Protein AF-A0A962E7N3-F1 (afdb_monomer_lite)

Radius of gyration: 17.86 Å; chains: 1; bounding box: 49×39×43 Å

Structure (mmCIF, N/CA/C/O backbone):
data_AF-A0A962E7N3-F1
#
_entry.id   AF-A0A962E7N3-F1
#
loop_
_atom_site.group_PDB
_atom_site.id
_atom_site.type_symbol
_atom_site.label_atom_id
_atom_site.label_alt_id
_atom_site.label_comp_id
_atom_site.label_asym_id
_atom_site.label_entity_id
_atom_site.label_seq_id
_atom_site.pdbx_PDB_ins_code
_atom_site.Cartn_x
_atom_site.Cartn_y
_atom_site.Cartn_z
_atom_site.occupancy
_atom_site.B_iso_or_equiv
_atom_site.auth_seq_id
_atom_site.auth_comp_id
_atom_site.auth_asym_id
_atom_site.auth_atom_id
_atom_site.pdbx_PDB_model_num
ATOM 1 N N . MET A 1 1 ? 9.882 -3.410 9.084 1.00 85.88 1 MET A N 1
ATOM 2 C CA . MET A 1 1 ? 8.919 -3.082 8.009 1.00 85.88 1 MET A CA 1
ATOM 3 C C . MET A 1 1 ? 9.012 -1.631 7.572 1.00 85.88 1 MET A C 1
ATOM 5 O O . MET A 1 1 ? 9.415 -1.431 6.444 1.00 85.88 1 MET A O 1
ATOM 9 N N . GLY A 1 2 ? 8.659 -0.632 8.396 1.00 89.50 2 GLY A N 1
ATOM 10 C CA . GLY A 1 2 ? 8.766 0.772 7.960 1.00 89.50 2 GLY A CA 1
ATOM 11 C C . GLY A 1 2 ? 10.172 1.119 7.451 1.00 89.50 2 GLY A C 1
ATOM 12 O O . GLY A 1 2 ? 10.311 1.735 6.407 1.00 89.50 2 GLY A O 1
ATOM 13 N N . TRP A 1 3 ? 11.207 0.597 8.117 1.00 93.50 3 TRP A N 1
ATOM 14 C CA . TRP A 1 3 ? 12.592 0.691 7.650 1.00 93.50 3 TRP A CA 1
ATOM 15 C C . TRP A 1 3 ? 12.823 0.122 6.237 1.00 93.50 3 TRP A C 1
ATOM 17 O O . TRP A 1 3 ? 13.434 0.791 5.419 1.00 93.50 3 TRP A O 1
ATOM 27 N N . GLU A 1 4 ? 12.281 -1.058 5.925 1.00 93.69 4 GLU A N 1
ATOM 28 C CA . GLU A 1 4 ? 12.442 -1.707 4.611 1.00 93.69 4 GLU A CA 1
ATOM 29 C C . GLU A 1 4 ? 11.835 -0.866 3.481 1.00 93.69 4 GLU A C 1
ATOM 31 O O . GLU A 1 4 ? 12.439 -0.690 2.427 1.00 93.69 4 GLU A O 1
ATOM 36 N N . PHE A 1 5 ? 10.649 -0.292 3.713 1.00 95.38 5 PHE A N 1
ATOM 37 C CA . PHE A 1 5 ? 10.042 0.633 2.755 1.00 95.38 5 PHE A CA 1
ATOM 38 C C . PHE A 1 5 ? 10.880 1.905 2.602 1.00 95.38 5 PHE A C 1
ATOM 40 O O . PHE A 1 5 ? 11.055 2.391 1.489 1.00 95.38 5 PHE A O 1
ATOM 47 N N . PHE A 1 6 ? 11.443 2.426 3.694 1.00 96.50 6 PHE A N 1
ATOM 48 C CA . PHE A 1 6 ? 12.321 3.593 3.633 1.00 96.50 6 PHE A CA 1
ATOM 49 C C . PHE A 1 6 ? 13.590 3.314 2.819 1.00 96.50 6 PHE A C 1
ATOM 51 O O . PHE A 1 6 ? 13.996 4.143 2.008 1.00 96.50 6 PHE A O 1
ATOM 58 N N . GLU A 1 7 ? 14.205 2.150 3.017 1.00 95.75 7 GLU A N 1
ATOM 59 C CA . GLU A 1 7 ? 15.387 1.715 2.276 1.00 95.75 7 GLU A CA 1
ATOM 60 C C . GLU A 1 7 ? 15.072 1.541 0.787 1.00 95.75 7 GLU A C 1
ATOM 62 O O . GLU A 1 7 ? 15.732 2.166 -0.042 1.00 95.75 7 GLU A O 1
ATOM 67 N N . SER A 1 8 ? 13.980 0.848 0.449 1.00 93.25 8 SER A N 1
ATOM 68 C CA . SER A 1 8 ? 13.543 0.695 -0.944 1.00 93.25 8 SER A CA 1
ATOM 69 C C . SER A 1 8 ? 13.232 2.035 -1.624 1.00 93.25 8 SER A C 1
ATOM 71 O O . SER A 1 8 ? 13.605 2.255 -2.779 1.00 93.25 8 SER A O 1
ATOM 73 N N . GLY A 1 9 ? 12.613 2.973 -0.902 1.00 95.38 9 GLY A N 1
ATOM 74 C CA . GLY A 1 9 ? 12.359 4.320 -1.409 1.00 95.38 9 GLY A CA 1
ATOM 75 C C . GLY A 1 9 ? 13.648 5.119 -1.624 1.00 95.38 9 GLY A C 1
ATOM 76 O O . GLY A 1 9 ? 13.767 5.867 -2.593 1.00 95.38 9 GLY A O 1
ATOM 77 N N . ARG A 1 10 ? 14.656 4.945 -0.761 1.00 97.19 10 ARG A N 1
ATOM 78 C CA . ARG A 1 10 ? 15.970 5.585 -0.930 1.00 97.19 10 ARG A CA 1
ATOM 79 C C . ARG A 1 10 ? 16.727 5.040 -2.132 1.00 97.19 10 ARG A C 1
ATOM 81 O O . ARG A 1 10 ? 17.347 5.827 -2.846 1.00 97.19 10 ARG A O 1
ATOM 88 N N . GLU A 1 11 ? 16.664 3.733 -2.362 1.00 95.00 11 GLU A N 1
ATOM 89 C CA . GLU A 1 11 ? 17.227 3.105 -3.559 1.00 95.00 11 GLU A CA 1
ATOM 90 C C . GLU A 1 11 ? 16.589 3.674 -4.829 1.00 95.00 11 GLU A C 1
ATOM 92 O O . GLU A 1 11 ? 17.304 4.003 -5.771 1.00 95.00 11 GLU A O 1
ATOM 97 N N . LYS A 1 12 ? 15.266 3.890 -4.841 1.00 95.19 12 LYS A N 1
ATOM 98 C CA . LYS A 1 12 ? 14.583 4.513 -5.988 1.00 95.19 12 LYS A CA 1
ATOM 99 C C . LYS A 1 12 ? 14.898 5.999 -6.153 1.00 95.19 12 LYS A C 1
ATOM 101 O O . LYS A 1 12 ? 14.967 6.495 -7.275 1.00 95.19 12 LYS A O 1
ATOM 106 N N . LEU A 1 13 ? 15.109 6.717 -5.051 1.00 95.00 13 LEU A N 1
ATOM 107 C CA . LEU A 1 13 ? 15.460 8.137 -5.084 1.00 95.00 13 LEU A CA 1
ATOM 108 C C . LEU A 1 13 ? 16.873 8.374 -5.643 1.00 95.00 13 LEU A C 1
ATOM 110 O O . LEU A 1 13 ? 17.093 9.366 -6.332 1.00 95.00 13 LEU A O 1
ATOM 114 N N . GLY A 1 14 ? 17.823 7.491 -5.322 1.00 92.44 14 GLY A N 1
ATOM 115 C CA . GLY A 1 14 ? 19.217 7.584 -5.772 1.00 92.44 14 GLY A CA 1
ATOM 116 C C . GLY A 1 14 ? 19.562 6.741 -7.004 1.00 92.44 14 GLY A C 1
ATOM 117 O O . GLY A 1 14 ? 20.684 6.841 -7.496 1.00 92.44 14 GLY A O 1
ATOM 118 N N . GLY A 1 15 ? 18.642 5.894 -7.464 1.00 93.00 15 GLY A N 1
ATOM 119 C CA . GLY A 1 15 ? 18.864 4.923 -8.532 1.00 93.00 15 GLY A CA 1
ATOM 120 C C . GLY A 1 15 ? 18.338 5.354 -9.900 1.00 93.00 15 GLY A C 1
ATOM 121 O O . GLY A 1 15 ? 17.705 6.396 -10.068 1.00 93.00 15 GLY A O 1
ATOM 122 N N . GLU A 1 16 ? 18.590 4.505 -10.894 1.00 93.81 16 GLU A N 1
ATOM 123 C CA . GLU A 1 16 ? 18.053 4.674 -12.242 1.00 93.81 16 GLU A CA 1
ATOM 124 C C . GLU A 1 16 ? 16.621 4.137 -12.335 1.00 93.81 16 GLU A C 1
ATOM 126 O O . GLU A 1 16 ? 16.294 3.075 -11.799 1.00 93.81 16 GLU A O 1
ATOM 131 N N . ASN A 1 17 ? 15.759 4.871 -13.044 1.00 94.31 17 ASN A N 1
ATOM 132 C CA . ASN A 1 17 ? 14.359 4.503 -13.212 1.00 94.31 17 ASN A CA 1
ATOM 133 C C . ASN A 1 17 ? 14.202 3.301 -14.155 1.00 94.31 17 ASN A C 1
ATOM 135 O O . ASN A 1 17 ? 14.019 3.454 -15.365 1.00 94.31 17 ASN A O 1
ATOM 139 N N . TRP A 1 18 ? 14.202 2.104 -13.578 1.00 92.00 18 TRP A N 1
ATOM 140 C CA . TRP A 1 18 ? 13.978 0.862 -14.309 1.00 92.00 18 TRP A CA 1
ATOM 141 C C . TRP A 1 18 ? 12.502 0.603 -14.647 1.00 92.00 18 TRP A C 1
ATOM 143 O O . TRP A 1 18 ? 12.232 -0.276 -15.455 1.00 92.00 18 TRP A O 1
ATOM 153 N N . PHE A 1 19 ? 11.525 1.373 -14.138 1.00 94.00 19 PHE A N 1
ATOM 154 C CA . PHE A 1 19 ? 10.125 1.200 -14.573 1.00 94.00 19 PHE A CA 1
ATOM 155 C C . PHE A 1 19 ? 9.962 1.452 -16.076 1.00 94.00 19 PHE A C 1
ATOM 157 O O . PHE A 1 19 ? 9.076 0.880 -16.702 1.00 94.00 19 PHE A O 1
ATOM 164 N N . ALA A 1 20 ? 10.836 2.270 -16.672 1.00 92.88 20 ALA A N 1
ATOM 165 C CA . ALA A 1 20 ? 10.817 2.537 -18.105 1.00 92.88 20 ALA A CA 1
ATOM 166 C C . ALA A 1 20 ? 11.056 1.279 -18.961 1.00 92.88 20 ALA A C 1
ATOM 168 O O . ALA A 1 20 ? 10.539 1.215 -20.073 1.00 92.88 20 ALA A O 1
ATOM 169 N N . SER A 1 21 ? 11.801 0.284 -18.460 1.00 93.88 21 SER A N 1
ATOM 170 C CA . SER A 1 21 ? 12.080 -0.958 -19.196 1.00 93.88 21 SER A CA 1
ATOM 171 C C . SER A 1 21 ? 11.010 -2.038 -19.025 1.00 93.88 21 SER A C 1
ATOM 173 O O . SER A 1 21 ? 11.021 -3.007 -19.776 1.00 93.88 21 SER A O 1
ATOM 175 N N . VAL A 1 22 ? 10.093 -1.872 -18.069 1.00 92.88 22 VAL A N 1
ATOM 176 C CA . VAL A 1 22 ? 9.026 -2.840 -17.748 1.00 92.88 22 VAL A CA 1
ATOM 177 C C . VAL A 1 22 ? 7.628 -2.212 -17.795 1.00 92.88 22 VAL A C 1
ATOM 179 O O . VAL A 1 22 ? 6.676 -2.734 -17.219 1.00 92.88 22 VAL A O 1
ATOM 182 N N . GLN A 1 23 ? 7.488 -1.053 -18.441 1.00 92.50 23 GLN A N 1
ATOM 183 C CA . GLN A 1 23 ? 6.248 -0.272 -18.478 1.00 92.50 23 GLN A CA 1
ATOM 184 C C . GLN A 1 23 ? 5.057 -1.074 -19.034 1.00 92.50 23 GLN A C 1
ATOM 186 O O . GLN A 1 23 ? 3.925 -0.909 -18.585 1.00 92.50 23 GLN A O 1
ATOM 191 N N . ASP A 1 24 ? 5.314 -1.950 -20.000 1.00 90.56 24 ASP A N 1
ATOM 192 C CA . ASP A 1 24 ? 4.343 -2.846 -20.628 1.00 90.56 24 ASP A CA 1
ATOM 193 C C . ASP A 1 24 ? 3.854 -3.971 -19.700 1.00 90.56 24 ASP A C 1
ATOM 195 O O . ASP A 1 24 ? 2.790 -4.540 -19.939 1.00 90.56 24 ASP A O 1
ATOM 199 N N . GLN A 1 25 ? 4.586 -4.252 -18.618 1.00 91.69 25 GLN A N 1
ATOM 200 C CA . GLN A 1 25 ? 4.238 -5.258 -17.609 1.00 91.69 25 GLN A CA 1
ATOM 201 C C . GLN A 1 25 ? 3.359 -4.690 -16.487 1.00 91.69 25 GLN A C 1
ATOM 203 O O . GLN A 1 25 ? 2.784 -5.450 -15.705 1.00 91.69 25 GLN A O 1
ATOM 208 N N . PHE A 1 26 ? 3.225 -3.362 -16.384 1.00 93.06 26 PHE A N 1
ATOM 209 C CA . PHE A 1 26 ? 2.339 -2.763 -15.392 1.00 93.06 26 PHE A CA 1
ATOM 210 C C . PHE A 1 26 ? 0.880 -3.118 -15.680 1.00 93.06 26 PHE A C 1
ATOM 212 O O . PHE A 1 26 ? 0.424 -3.005 -16.817 1.00 93.06 26 PHE A O 1
ATOM 219 N N . PRO A 1 27 ? 0.091 -3.476 -14.658 1.00 91.94 27 PRO A N 1
ATOM 220 C CA . PRO A 1 27 ? -1.338 -3.646 -14.843 1.00 91.94 27 PRO A CA 1
ATOM 221 C C . PRO A 1 27 ? -2.038 -2.292 -15.023 1.00 91.94 27 PRO A C 1
ATOM 223 O O . PRO A 1 27 ? -1.604 -1.260 -14.500 1.00 91.94 27 PRO A O 1
ATOM 226 N N . PHE A 1 28 ? -3.162 -2.278 -15.742 1.00 91.38 28 PHE A N 1
ATOM 227 C CA . PHE A 1 28 ? -4.014 -1.090 -15.843 1.00 91.38 28 PHE A CA 1
ATOM 228 C C . PHE A 1 28 ? -4.495 -0.651 -14.438 1.00 91.38 28 PHE A C 1
ATOM 230 O O . PHE A 1 28 ? -4.867 -1.512 -13.639 1.00 91.38 28 PHE A O 1
ATOM 237 N N . PRO A 1 29 ? -4.528 0.660 -14.112 1.00 90.94 29 PRO A N 1
ATOM 238 C CA . PRO A 1 29 ? -4.275 1.803 -14.995 1.00 90.94 29 PRO A CA 1
ATOM 239 C C . PRO A 1 29 ? -2.810 2.236 -15.120 1.00 90.94 29 PRO A C 1
ATOM 241 O O . PRO A 1 29 ? -2.531 3.159 -15.877 1.00 90.94 29 PRO A O 1
ATOM 244 N N . PHE A 1 30 ? -1.858 1.604 -14.431 1.00 92.81 30 PHE A N 1
ATOM 245 C CA . PHE A 1 30 ? -0.459 2.048 -14.463 1.00 92.81 30 PHE A CA 1
ATOM 246 C C . PHE A 1 30 ? 0.238 1.784 -15.801 1.00 92.81 30 PHE A C 1
ATOM 248 O O . PHE A 1 30 ? 1.176 2.506 -16.124 1.00 92.81 30 PHE A O 1
ATOM 255 N N . SER A 1 31 ? -0.266 0.849 -16.616 1.00 93.38 31 SER A N 1
ATOM 256 C CA . SER A 1 31 ? 0.229 0.609 -17.982 1.00 93.38 31 SER A CA 1
ATOM 257 C C . SER A 1 31 ? 0.197 1.853 -18.878 1.00 93.38 31 SER A C 1
ATOM 259 O O . SER A 1 31 ? 1.052 2.007 -19.749 1.00 93.38 31 SER A O 1
ATOM 261 N N . VAL A 1 32 ? -0.756 2.766 -18.652 1.00 93.94 32 VAL A N 1
ATOM 262 C CA . VAL A 1 32 ? -0.915 4.010 -19.427 1.00 93.94 32 VAL A CA 1
ATOM 263 C C . VAL A 1 32 ? -0.349 5.247 -18.721 1.00 93.94 32 VAL A C 1
ATOM 265 O O . VAL A 1 32 ? -0.354 6.339 -19.288 1.00 93.94 32 VAL A O 1
ATOM 268 N N . VAL A 1 33 ? 0.135 5.099 -17.486 1.00 94.25 33 VAL A N 1
ATOM 269 C CA . VAL A 1 33 ? 0.766 6.181 -16.721 1.00 94.25 33 VAL A CA 1
ATOM 270 C C . VAL A 1 33 ? 2.258 6.213 -17.054 1.00 94.25 33 VAL A C 1
ATOM 272 O O . VAL A 1 33 ? 2.896 5.168 -16.979 1.00 94.25 33 VAL A O 1
ATOM 275 N N . PRO A 1 34 ? 2.860 7.374 -17.377 1.00 95.69 34 PRO A N 1
ATOM 276 C CA . PRO A 1 34 ? 4.282 7.443 -17.702 1.00 95.69 34 PRO A CA 1
ATOM 277 C C . PRO A 1 34 ? 5.171 6.845 -16.604 1.00 95.69 34 PRO A C 1
ATOM 279 O O . PRO A 1 34 ? 5.021 7.194 -15.432 1.00 95.69 34 PRO A O 1
ATOM 282 N N . ALA A 1 35 ? 6.159 6.031 -16.991 1.00 94.81 35 ALA A N 1
ATOM 283 C CA . ALA A 1 35 ? 7.076 5.354 -16.067 1.00 94.81 35 ALA A CA 1
ATOM 284 C C . ALA A 1 35 ? 7.728 6.301 -15.046 1.00 94.81 35 ALA A C 1
ATOM 286 O O . ALA A 1 35 ? 7.876 5.954 -13.880 1.00 94.81 35 ALA A O 1
ATOM 287 N N . GLY A 1 36 ? 8.094 7.520 -15.461 1.00 95.50 36 GLY A N 1
ATOM 288 C CA . GLY A 1 36 ? 8.651 8.544 -14.568 1.00 95.50 36 GLY A CA 1
ATOM 289 C C . GLY A 1 36 ? 7.691 8.986 -13.464 1.00 95.50 36 GLY A C 1
ATOM 290 O O . GLY A 1 36 ? 8.109 9.182 -12.324 1.00 95.50 36 GLY A O 1
ATOM 291 N N . LEU A 1 37 ? 6.398 9.093 -13.779 1.00 95.31 37 LEU A N 1
ATOM 292 C CA . LEU A 1 37 ? 5.377 9.444 -12.797 1.00 95.31 37 LEU A CA 1
ATOM 293 C C . LEU A 1 37 ? 5.120 8.271 -11.847 1.00 95.31 37 LEU A C 1
ATOM 295 O O . LEU A 1 37 ? 5.134 8.472 -10.636 1.00 95.31 37 LEU A O 1
ATOM 299 N N . SER A 1 38 ? 4.973 7.053 -12.375 1.00 95.06 38 SER A N 1
ATOM 300 C CA . SER A 1 38 ? 4.823 5.837 -11.563 1.00 95.06 38 SER A CA 1
ATOM 301 C C . SER A 1 38 ? 6.018 5.627 -10.625 1.00 95.06 38 SER A C 1
ATOM 303 O O . SER A 1 38 ? 5.828 5.334 -9.446 1.00 95.06 38 SER A O 1
ATOM 305 N N . TRP A 1 39 ? 7.243 5.852 -11.114 1.00 95.56 39 TRP A N 1
ATOM 306 C CA . TRP A 1 39 ? 8.475 5.791 -10.323 1.00 95.56 39 TRP A CA 1
ATOM 307 C C . TRP A 1 39 ? 8.479 6.808 -9.188 1.00 95.56 39 TRP A C 1
ATOM 309 O O . TRP A 1 39 ? 8.716 6.454 -8.033 1.00 95.56 39 TRP A O 1
ATOM 319 N N . GLY A 1 40 ? 8.178 8.073 -9.500 1.00 96.44 40 GLY A N 1
ATOM 320 C CA . GLY A 1 40 ? 8.108 9.134 -8.500 1.00 96.44 40 GLY A CA 1
ATOM 321 C C . GLY A 1 40 ? 7.040 8.850 -7.447 1.00 96.44 40 GLY A C 1
ATOM 322 O O . GLY A 1 40 ? 7.310 8.964 -6.254 1.00 96.44 40 GLY A O 1
ATOM 323 N N . MET A 1 41 ? 5.849 8.415 -7.870 1.00 95.38 41 MET A N 1
ATOM 324 C CA . MET A 1 41 ? 4.775 8.024 -6.957 1.00 95.38 41 MET A CA 1
ATOM 325 C C . MET A 1 41 ? 5.222 6.896 -6.028 1.00 95.38 41 MET A C 1
ATOM 327 O O . MET A 1 41 ? 5.090 7.041 -4.817 1.00 95.38 41 MET A O 1
ATOM 331 N N . ALA A 1 42 ? 5.784 5.811 -6.570 1.00 95.50 42 ALA A N 1
ATOM 332 C CA . ALA A 1 42 ? 6.273 4.690 -5.771 1.00 95.50 42 ALA A CA 1
ATOM 333 C C . ALA A 1 42 ? 7.340 5.138 -4.759 1.00 95.50 42 ALA A C 1
ATOM 335 O O . ALA A 1 42 ? 7.211 4.857 -3.570 1.00 95.50 42 ALA A O 1
ATOM 336 N N . THR A 1 43 ? 8.321 5.924 -5.212 1.00 97.06 43 THR A N 1
ATOM 337 C CA . THR A 1 43 ? 9.405 6.470 -4.380 1.00 97.06 43 THR A CA 1
ATOM 338 C C . THR A 1 43 ? 8.861 7.269 -3.195 1.00 97.06 43 THR A C 1
ATOM 340 O O . THR A 1 43 ? 9.236 7.036 -2.046 1.00 97.06 43 THR A O 1
ATOM 343 N N . TRP A 1 44 ? 7.946 8.211 -3.445 1.00 96.56 44 TRP A N 1
ATOM 344 C CA . TRP A 1 44 ? 7.408 9.063 -2.385 1.00 96.56 44 TRP A CA 1
ATOM 345 C C . TRP A 1 44 ? 6.436 8.324 -1.469 1.00 96.56 44 TRP A C 1
ATOM 347 O O . TRP A 1 44 ? 6.450 8.577 -0.265 1.00 96.56 44 TRP A O 1
ATOM 357 N N . PHE A 1 45 ? 5.636 7.393 -1.996 1.00 95.56 45 PHE A N 1
ATOM 358 C CA . PHE A 1 45 ? 4.787 6.539 -1.165 1.00 95.56 45 PHE A CA 1
ATOM 359 C C . PHE A 1 45 ? 5.611 5.674 -0.216 1.00 95.56 45 PHE A C 1
ATOM 361 O O . PHE A 1 45 ? 5.251 5.561 0.951 1.00 95.56 45 PHE A O 1
ATOM 368 N N . GLU A 1 46 ? 6.723 5.111 -0.680 1.00 97.19 46 GLU A N 1
ATOM 369 C CA . GLU A 1 46 ? 7.629 4.327 0.155 1.00 97.19 46 GLU A CA 1
ATOM 370 C C . GLU A 1 46 ? 8.309 5.187 1.223 1.00 97.19 46 GLU A C 1
ATOM 372 O O . GLU A 1 46 ? 8.245 4.849 2.401 1.00 97.19 46 GLU A O 1
ATOM 377 N N . LEU A 1 47 ? 8.890 6.334 0.854 1.00 97.75 47 LEU A N 1
ATOM 378 C CA . LEU A 1 47 ? 9.602 7.205 1.796 1.00 97.75 47 LEU A CA 1
ATOM 379 C C . LEU A 1 47 ? 8.671 7.839 2.835 1.00 97.75 47 LEU A C 1
ATOM 381 O O . LEU A 1 47 ? 8.899 7.723 4.040 1.00 97.75 47 LEU A O 1
ATOM 385 N N . ILE A 1 48 ? 7.618 8.520 2.375 1.00 97.62 48 ILE A N 1
ATOM 386 C CA . ILE A 1 48 ? 6.673 9.208 3.260 1.00 97.62 48 ILE A CA 1
ATOM 387 C C . ILE A 1 48 ? 5.866 8.170 4.033 1.00 97.62 48 ILE A C 1
ATOM 389 O O . ILE A 1 48 ? 5.727 8.283 5.249 1.00 97.62 48 ILE A O 1
ATOM 393 N N . GLY A 1 49 ? 5.380 7.130 3.351 1.00 96.50 49 GLY A N 1
ATOM 394 C CA . GLY A 1 49 ? 4.633 6.051 3.982 1.00 96.50 49 GLY A CA 1
ATOM 395 C C . GLY A 1 49 ? 5.447 5.343 5.058 1.00 96.50 49 GLY A C 1
ATOM 396 O O . GLY A 1 49 ? 4.925 5.114 6.141 1.00 96.50 49 GLY A O 1
ATOM 397 N N . ALA A 1 50 ? 6.735 5.074 4.835 1.00 97.00 50 ALA A N 1
ATOM 398 C CA . ALA A 1 50 ? 7.606 4.501 5.856 1.00 97.00 50 ALA A CA 1
ATOM 399 C C . ALA A 1 50 ? 7.700 5.367 7.117 1.00 97.00 50 ALA A C 1
ATOM 401 O O . ALA A 1 50 ? 7.521 4.858 8.226 1.00 97.00 50 ALA A O 1
ATOM 402 N N . VAL A 1 51 ? 7.955 6.669 6.957 1.00 97.38 51 VAL A N 1
ATOM 403 C CA . VAL A 1 51 ? 8.065 7.611 8.082 1.00 97.38 51 VAL A CA 1
ATOM 404 C C . VAL A 1 51 ? 6.745 7.694 8.844 1.00 97.38 51 VAL A C 1
ATOM 406 O O . VAL A 1 51 ? 6.731 7.584 10.071 1.00 97.38 51 VAL A O 1
ATOM 409 N N . LEU A 1 52 ? 5.630 7.830 8.124 1.00 95.31 52 LEU A N 1
ATOM 410 C CA . LEU A 1 52 ? 4.296 7.882 8.714 1.00 95.31 52 LEU A CA 1
ATOM 411 C C . LEU A 1 52 ? 3.930 6.576 9.428 1.00 95.31 52 LEU A C 1
ATOM 413 O O . LEU A 1 52 ? 3.377 6.617 10.523 1.00 95.31 52 LEU A O 1
ATOM 417 N N . LEU A 1 53 ? 4.286 5.422 8.859 1.00 94.38 53 LEU A N 1
ATOM 418 C CA . LEU A 1 53 ? 4.027 4.115 9.456 1.00 94.38 53 LEU A CA 1
ATOM 419 C C . LEU A 1 53 ? 4.826 3.914 10.749 1.00 94.38 53 LEU A C 1
ATOM 421 O O . LEU A 1 53 ? 4.277 3.414 11.725 1.00 94.38 53 LEU A O 1
ATOM 425 N N . ILE A 1 54 ? 6.100 4.325 10.776 1.00 94.62 54 ILE A N 1
ATOM 426 C CA . ILE A 1 54 ? 6.946 4.269 11.982 1.00 94.62 54 ILE A CA 1
ATOM 427 C C . ILE A 1 54 ? 6.396 5.194 13.070 1.00 94.62 54 ILE A C 1
ATOM 429 O O . ILE A 1 54 ? 6.342 4.807 14.234 1.00 94.62 54 ILE A O 1
ATOM 433 N N . ALA A 1 55 ? 5.967 6.399 12.694 1.00 93.56 55 ALA A N 1
ATOM 434 C CA . ALA A 1 55 ? 5.352 7.342 13.620 1.00 93.56 55 ALA A CA 1
ATOM 435 C C . ALA A 1 55 ? 3.943 6.902 14.075 1.00 93.56 55 ALA A C 1
ATOM 437 O O . ALA A 1 55 ? 3.412 7.415 15.060 1.00 93.56 55 ALA A O 1
ATOM 438 N N . GLY A 1 56 ? 3.322 5.964 13.356 1.00 91.31 56 GLY A N 1
ATOM 439 C CA . GLY A 1 56 ? 1.933 5.575 13.556 1.00 91.31 56 GLY A CA 1
ATOM 440 C C . GLY A 1 56 ? 0.973 6.728 13.264 1.00 91.31 56 GLY A C 1
ATOM 441 O O . GLY A 1 56 ? 0.087 6.989 14.066 1.00 91.31 56 GLY A O 1
ATOM 442 N N . LEU A 1 57 ? 1.187 7.468 12.173 1.00 92.06 57 LEU A N 1
ATOM 443 C CA . LEU A 1 57 ? 0.337 8.575 11.730 1.00 92.06 57 LEU A CA 1
ATOM 444 C C . LEU A 1 57 ? -0.403 8.187 10.443 1.00 92.06 57 LEU A C 1
ATOM 446 O O . LEU A 1 57 ? 0.215 7.822 9.447 1.00 92.06 57 LEU A O 1
ATOM 450 N N . GLY A 1 58 ? -1.731 8.267 10.449 1.00 89.62 58 GLY A N 1
ATOM 451 C CA . GLY A 1 58 ? -2.582 7.783 9.366 1.00 89.62 58 GLY A CA 1
ATOM 452 C C . GLY A 1 58 ? -2.425 6.282 9.103 1.00 89.62 58 GLY A C 1
ATOM 453 O O . GLY A 1 58 ? -2.557 5.855 7.955 1.00 89.62 58 GLY A O 1
ATOM 454 N N . THR A 1 59 ? -2.136 5.477 10.132 1.00 90.19 59 THR A N 1
ATOM 455 C CA . THR A 1 59 ? -1.610 4.103 10.027 1.00 90.19 59 THR A CA 1
ATOM 456 C C . THR A 1 59 ? -2.396 3.242 9.051 1.00 90.19 59 THR A C 1
ATOM 458 O O . THR A 1 59 ? -1.800 2.596 8.198 1.00 90.19 59 THR A O 1
ATOM 461 N N . ARG A 1 60 ? -3.732 3.229 9.134 1.00 89.81 60 ARG A N 1
ATOM 462 C CA . ARG A 1 60 ? -4.562 2.373 8.268 1.00 89.81 60 ARG A CA 1
ATOM 463 C C . ARG A 1 60 ? -4.454 2.758 6.795 1.00 89.81 60 ARG A C 1
ATOM 465 O O . ARG A 1 60 ? -4.317 1.890 5.939 1.00 89.81 60 ARG A O 1
ATOM 472 N N . VAL A 1 61 ? -4.494 4.059 6.507 1.00 89.81 61 VAL A N 1
ATOM 473 C CA . VAL A 1 61 ? -4.410 4.600 5.141 1.00 89.81 61 VAL A CA 1
ATOM 474 C C . VAL A 1 61 ? -3.019 4.369 4.563 1.00 89.81 61 VAL A C 1
ATOM 476 O O . VAL A 1 61 ? -2.882 3.947 3.415 1.00 89.81 61 VAL A O 1
ATOM 479 N N . VAL A 1 62 ? -1.988 4.596 5.375 1.00 93.75 62 VAL A N 1
ATOM 480 C CA . VAL A 1 62 ? -0.593 4.377 4.992 1.00 93.75 62 VAL A CA 1
ATOM 481 C C . VAL A 1 62 ? -0.327 2.892 4.760 1.00 93.75 62 VAL A C 1
ATOM 483 O O . VAL A 1 62 ? 0.204 2.526 3.716 1.00 93.75 62 VAL A O 1
ATOM 486 N N . ALA A 1 63 ? -0.761 2.020 5.672 1.00 93.38 63 ALA A N 1
ATOM 487 C CA . ALA A 1 63 ? -0.596 0.577 5.541 1.00 93.38 63 ALA A CA 1
ATOM 488 C C . ALA A 1 63 ? -1.329 0.025 4.310 1.00 93.38 63 ALA A C 1
ATOM 490 O O . ALA A 1 63 ? -0.770 -0.798 3.590 1.00 93.38 63 ALA A O 1
ATOM 491 N N . PHE A 1 64 ? -2.541 0.512 4.021 1.00 93.56 64 PHE A N 1
ATOM 492 C CA . PHE A 1 64 ? -3.260 0.149 2.800 1.00 93.56 64 PHE A CA 1
ATOM 493 C C . PHE A 1 64 ? -2.530 0.625 1.537 1.00 93.56 64 PHE A C 1
ATOM 495 O O . PHE A 1 64 ? -2.375 -0.146 0.593 1.00 93.56 64 PHE A O 1
ATOM 502 N N . SER A 1 65 ? -2.029 1.862 1.529 1.00 93.75 65 SER A N 1
ATOM 503 C CA . SER A 1 65 ? -1.254 2.399 0.401 1.00 93.75 65 SER A CA 1
ATOM 504 C C . SER A 1 65 ? 0.007 1.569 0.135 1.00 93.75 65 SER A C 1
ATOM 506 O O . SER A 1 65 ? 0.284 1.219 -1.010 1.00 93.75 65 SER A O 1
ATOM 508 N N . LEU A 1 66 ? 0.738 1.193 1.190 1.00 95.44 66 LEU A N 1
ATOM 509 C CA . LEU A 1 66 ? 1.936 0.355 1.092 1.00 95.44 66 LEU A CA 1
ATOM 510 C C . LEU A 1 66 ? 1.610 -1.087 0.679 1.00 95.44 66 LEU A C 1
ATOM 512 O O . LEU A 1 66 ? 2.367 -1.687 -0.081 1.00 95.44 66 LEU A O 1
ATOM 516 N N . LEU A 1 67 ? 0.472 -1.636 1.118 1.00 94.94 67 LEU A N 1
ATOM 517 C CA . LEU A 1 67 ? -0.021 -2.942 0.671 1.00 94.94 67 LEU A CA 1
ATOM 518 C C . LEU A 1 67 ? -0.310 -2.919 -0.833 1.00 94.94 67 LEU A C 1
ATOM 520 O O . LEU A 1 67 ? 0.126 -3.806 -1.563 1.00 94.94 67 LEU A O 1
ATOM 524 N N . PHE A 1 68 ? -1.023 -1.892 -1.293 1.00 94.12 68 PHE A N 1
ATOM 525 C CA . PHE A 1 68 ? -1.358 -1.716 -2.700 1.00 94.12 68 PHE A CA 1
ATOM 526 C C . PHE A 1 68 ? -0.096 -1.539 -3.554 1.00 94.12 68 PHE A C 1
ATOM 528 O O . PHE A 1 68 ? 0.052 -2.199 -4.580 1.00 94.12 68 PHE A O 1
ATOM 535 N N . LEU A 1 69 ? 0.855 -0.718 -3.099 1.00 94.50 69 LEU A N 1
ATOM 536 C CA . LEU A 1 69 ? 2.153 -0.552 -3.753 1.00 94.50 69 LEU A CA 1
ATOM 537 C C . LEU A 1 69 ? 2.917 -1.878 -3.834 1.00 94.50 69 LEU A C 1
ATOM 539 O O . LEU A 1 69 ? 3.399 -2.238 -4.906 1.00 94.50 69 LEU A O 1
ATOM 543 N N . THR A 1 70 ? 2.973 -2.631 -2.730 1.00 93.19 70 THR A N 1
ATOM 544 C CA . THR A 1 70 ? 3.613 -3.956 -2.679 1.00 93.19 70 THR A CA 1
ATOM 545 C C . THR A 1 70 ? 2.979 -4.900 -3.695 1.00 93.19 70 THR A C 1
ATOM 547 O O . THR A 1 70 ? 3.685 -5.609 -4.410 1.00 93.19 70 THR A O 1
ATOM 550 N N . PHE A 1 71 ? 1.650 -4.890 -3.799 1.00 91.88 71 PHE A N 1
ATOM 551 C CA . PHE A 1 71 ? 0.921 -5.714 -4.755 1.00 91.88 71 PHE A CA 1
ATOM 552 C C . PHE A 1 71 ? 1.275 -5.361 -6.203 1.00 91.88 71 PHE A C 1
ATOM 554 O O . PHE A 1 71 ? 1.632 -6.250 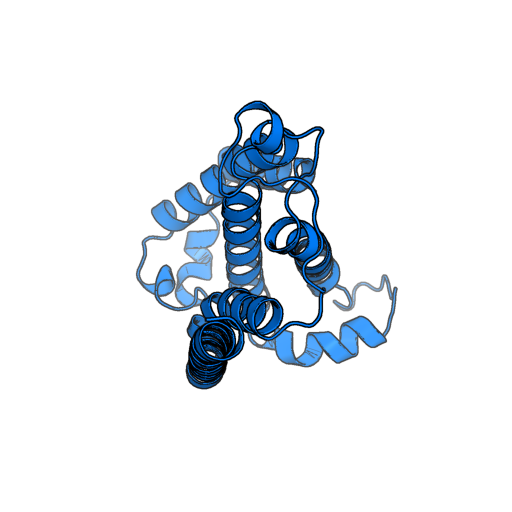-6.973 1.00 91.88 71 PHE A O 1
ATOM 561 N N . VAL A 1 72 ? 1.233 -4.076 -6.570 1.00 92.19 72 VAL A N 1
ATOM 562 C CA . VAL A 1 72 ? 1.573 -3.629 -7.930 1.00 92.19 72 VAL A CA 1
ATOM 563 C C . VAL A 1 72 ? 3.026 -3.971 -8.263 1.00 92.19 72 VAL A C 1
ATOM 565 O O . VAL A 1 72 ? 3.277 -4.559 -9.313 1.00 92.19 72 VAL A O 1
ATOM 568 N N . ALA A 1 73 ? 3.970 -3.702 -7.359 1.00 90.62 73 ALA A N 1
ATOM 569 C CA . ALA A 1 73 ? 5.380 -4.042 -7.557 1.00 90.62 73 ALA A CA 1
ATOM 570 C C . ALA A 1 73 ? 5.589 -5.554 -7.758 1.00 90.62 73 ALA A C 1
ATOM 572 O O . ALA A 1 73 ? 6.295 -5.971 -8.674 1.00 90.62 73 ALA A O 1
ATOM 573 N N . THR A 1 74 ? 4.914 -6.379 -6.953 1.00 89.38 74 THR A N 1
ATOM 574 C CA . THR A 1 74 ? 4.958 -7.846 -7.079 1.00 89.38 74 THR A CA 1
ATOM 575 C C . THR A 1 74 ? 4.363 -8.308 -8.404 1.00 89.38 74 THR A C 1
ATOM 577 O O . THR A 1 74 ? 4.897 -9.221 -9.027 1.00 89.38 74 THR A O 1
ATOM 580 N N . SER A 1 75 ? 3.281 -7.669 -8.860 1.00 89.56 75 SER A N 1
ATOM 581 C CA . SER A 1 75 ? 2.658 -8.012 -10.137 1.00 89.56 75 SER A CA 1
ATOM 582 C C . SER A 1 75 ? 3.575 -7.728 -11.324 1.00 89.56 75 SER A C 1
ATOM 584 O O . SER A 1 75 ? 3.697 -8.574 -12.198 1.00 89.56 75 SER A O 1
ATOM 586 N N . VAL A 1 76 ? 4.295 -6.605 -11.319 1.00 89.62 76 VAL A N 1
ATOM 587 C CA . VAL A 1 76 ? 5.266 -6.286 -12.376 1.00 89.62 76 VAL A CA 1
ATOM 588 C C . VAL A 1 76 ? 6.423 -7.283 -12.367 1.00 89.62 76 VAL A C 1
ATOM 590 O O . VAL A 1 76 ? 6.858 -7.726 -13.418 1.00 89.62 76 VAL A O 1
ATOM 593 N N . ALA A 1 77 ? 6.910 -7.668 -11.186 1.00 86.12 77 ALA A N 1
ATOM 594 C CA . ALA A 1 77 ? 8.073 -8.545 -11.075 1.00 86.12 77 ALA A CA 1
ATOM 595 C C . ALA A 1 77 ? 7.772 -10.031 -11.346 1.00 86.12 77 ALA A C 1
ATOM 597 O O . ALA A 1 77 ? 8.678 -10.778 -11.718 1.00 86.12 77 ALA A O 1
ATOM 598 N N . HIS A 1 78 ? 6.540 -10.484 -11.093 1.00 83.88 78 HIS A N 1
ATOM 599 C CA . HIS A 1 78 ? 6.246 -11.916 -10.989 1.00 83.88 78 HIS A CA 1
ATOM 600 C C . HIS A 1 78 ? 4.921 -12.365 -11.609 1.00 83.88 78 HIS A C 1
ATOM 602 O O . HIS A 1 78 ? 4.532 -13.518 -11.431 1.00 83.88 78 HIS A O 1
ATOM 608 N N . TRP A 1 79 ? 4.178 -11.504 -12.301 1.00 80.94 79 TRP A N 1
ATOM 609 C CA . TRP A 1 79 ? 2.997 -11.954 -13.034 1.00 80.94 79 TRP A CA 1
ATOM 610 C C . TRP A 1 79 ? 3.400 -12.583 -14.381 1.00 80.94 79 TRP A C 1
ATOM 612 O O . TRP A 1 79 ? 4.216 -11.995 -15.088 1.00 80.94 79 TRP A O 1
ATOM 622 N N . PRO A 1 80 ? 2.826 -13.733 -14.795 1.00 78.94 80 PRO A N 1
ATOM 623 C CA . PRO A 1 80 ? 1.777 -14.522 -14.141 1.00 78.94 80 PRO A CA 1
ATOM 624 C C . PRO A 1 80 ? 2.294 -15.611 -13.183 1.00 78.94 80 PRO A C 1
ATOM 626 O O . PRO A 1 80 ? 1.486 -16.301 -12.569 1.00 78.94 80 PRO A O 1
ATOM 629 N N . ASP A 1 81 ? 3.604 -15.769 -13.004 1.00 77.88 81 ASP A N 1
ATOM 630 C CA . ASP A 1 81 ? 4.210 -16.815 -12.159 1.00 77.88 81 ASP A CA 1
ATOM 631 C C . ASP A 1 81 ? 3.749 -16.790 -10.683 1.00 77.88 81 ASP A C 1
ATOM 633 O O . ASP A 1 81 ? 3.909 -17.767 -9.954 1.00 77.88 81 ASP A O 1
ATOM 637 N N . MET A 1 82 ? 3.071 -15.727 -10.235 1.00 75.00 82 MET A N 1
ATOM 638 C CA . MET A 1 82 ? 2.309 -15.704 -8.978 1.00 75.00 82 MET A CA 1
ATOM 639 C C . MET A 1 82 ? 1.370 -16.910 -8.802 1.00 75.00 82 MET A C 1
ATOM 641 O O . MET A 1 82 ? 1.115 -17.308 -7.670 1.00 75.00 82 MET A O 1
ATOM 645 N N . TRP A 1 83 ? 0.861 -17.538 -9.867 1.00 74.69 83 TRP A N 1
ATOM 646 C CA . TRP A 1 83 ? 0.006 -18.728 -9.731 1.00 74.69 83 TRP A CA 1
ATOM 647 C C . TRP A 1 83 ? 0.734 -19.923 -9.097 1.00 74.69 83 TRP A C 1
ATOM 649 O O . TRP A 1 83 ? 0.120 -20.674 -8.334 1.00 74.69 83 TRP A O 1
ATOM 659 N N . SER A 1 84 ? 2.040 -20.075 -9.341 1.00 73.62 84 SER A N 1
ATOM 660 C CA . SER A 1 84 ? 2.870 -21.122 -8.728 1.00 73.62 84 SER A CA 1
ATOM 661 C C . SER A 1 84 ? 3.452 -20.725 -7.367 1.00 73.62 84 SER A C 1
ATOM 663 O O . SER A 1 84 ? 4.101 -21.549 -6.717 1.00 73.62 84 SER A O 1
ATOM 665 N N . MET A 1 85 ? 3.167 -19.514 -6.867 1.00 73.38 85 MET A N 1
ATOM 666 C CA . MET A 1 85 ? 3.693 -19.038 -5.580 1.00 73.38 85 MET A CA 1
ATOM 667 C C . MET A 1 85 ? 3.339 -19.973 -4.418 1.00 73.38 85 MET A C 1
ATOM 669 O O . MET A 1 85 ? 4.136 -20.159 -3.503 1.00 73.38 85 MET A O 1
ATOM 673 N N . TRP A 1 86 ? 2.148 -20.583 -4.447 1.00 71.38 86 TRP A N 1
ATOM 674 C CA . TRP A 1 86 ? 1.665 -21.456 -3.377 1.00 71.38 86 TRP A CA 1
ATOM 675 C C . TRP A 1 86 ? 2.479 -22.746 -3.283 1.00 71.38 86 TRP A C 1
ATOM 677 O O . TRP A 1 86 ? 2.817 -23.173 -2.181 1.00 71.38 86 TRP A O 1
ATOM 687 N N . SER A 1 87 ? 2.852 -23.333 -4.424 1.00 72.12 87 SER A N 1
ATOM 688 C CA . SER A 1 87 ? 3.764 -24.479 -4.457 1.00 72.12 87 SER A CA 1
ATOM 689 C C . SER A 1 87 ? 5.171 -24.106 -3.987 1.00 72.12 87 SER A C 1
ATOM 691 O O . SER A 1 87 ? 5.764 -24.861 -3.219 1.00 72.12 87 SER A O 1
ATOM 693 N N . ASP A 1 88 ? 5.674 -22.925 -4.360 1.00 67.94 88 ASP A N 1
ATOM 694 C CA . ASP A 1 88 ? 7.005 -22.453 -3.951 1.00 67.94 88 ASP A CA 1
ATOM 695 C C . ASP A 1 88 ? 7.085 -22.108 -2.456 1.00 67.94 88 ASP A C 1
ATOM 697 O O . ASP A 1 88 ? 8.109 -22.328 -1.810 1.00 67.94 88 ASP A O 1
ATOM 701 N N . LEU A 1 89 ? 5.995 -21.596 -1.878 1.00 69.69 89 LEU A N 1
ATOM 702 C CA . LEU A 1 89 ? 5.871 -21.344 -0.441 1.00 69.69 89 LEU A CA 1
ATOM 703 C C . LEU A 1 89 ? 5.846 -22.651 0.362 1.00 69.69 89 LEU A C 1
ATOM 705 O 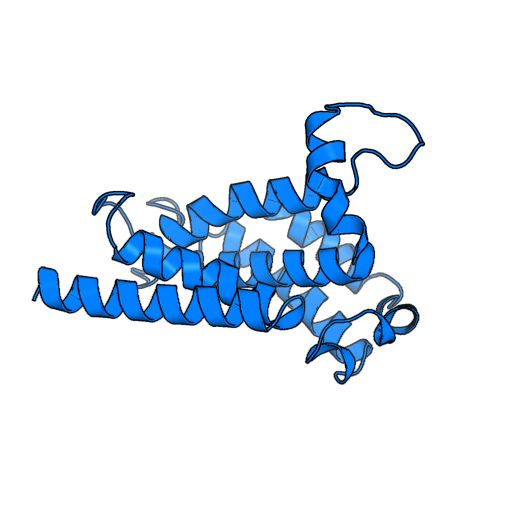O . LEU A 1 89 ? 6.503 -22.745 1.400 1.00 69.69 89 LEU A O 1
ATOM 709 N N . LEU A 1 90 ? 5.122 -23.665 -0.128 1.00 69.25 90 LEU A N 1
ATOM 710 C CA . LEU A 1 90 ? 5.035 -24.988 0.500 1.00 69.25 90 LEU A CA 1
ATOM 711 C C . LEU A 1 90 ? 6.352 -25.771 0.430 1.00 69.25 90 LEU A C 1
ATOM 713 O O . LEU A 1 90 ? 6.624 -26.575 1.320 1.00 69.25 90 LEU A O 1
ATOM 717 N N . ALA A 1 91 ? 7.195 -25.506 -0.571 1.00 63.97 91 ALA A N 1
ATOM 718 C CA . ALA A 1 91 ? 8.538 -26.081 -0.676 1.00 63.97 91 ALA A CA 1
ATOM 719 C C . ALA A 1 91 ? 9.506 -25.606 0.438 1.00 63.97 91 ALA A C 1
ATOM 721 O O . ALA A 1 91 ? 10.593 -26.163 0.596 1.00 63.97 91 ALA A O 1
ATOM 722 N N . GLY A 1 92 ? 9.112 -24.624 1.260 1.00 58.25 92 GLY A N 1
ATOM 723 C CA . GLY A 1 92 ? 9.829 -24.223 2.471 1.00 58.25 92 GLY A CA 1
ATOM 724 C C . GLY A 1 92 ? 11.045 -23.313 2.234 1.00 58.25 92 GLY A C 1
ATOM 725 O O . GLY A 1 92 ? 11.148 -22.568 1.256 1.00 58.25 92 GLY A O 1
ATOM 726 N N . TYR A 1 93 ? 11.984 -23.297 3.186 1.00 52.81 93 TYR A N 1
ATOM 727 C CA . TYR A 1 93 ? 13.235 -22.521 3.123 1.00 52.81 93 TYR A CA 1
ATOM 728 C C . TYR A 1 93 ? 14.274 -23.175 2.190 1.00 52.81 93 TYR A C 1
ATOM 730 O O . TYR A 1 93 ? 15.412 -23.410 2.585 1.00 52.81 93 TYR A O 1
ATOM 738 N N . SER A 1 94 ? 13.924 -23.476 0.935 1.00 49.69 94 SER A N 1
ATOM 739 C CA . SER A 1 94 ? 14.946 -23.847 -0.048 1.00 49.69 94 SER A CA 1
ATOM 740 C C . SER A 1 94 ? 15.698 -22.590 -0.491 1.00 49.69 94 SER A C 1
ATOM 742 O O . SER A 1 94 ? 15.290 -21.900 -1.422 1.00 49.69 94 SER A O 1
ATOM 744 N N . ILE A 1 95 ? 16.793 -22.264 0.198 1.00 47.84 95 ILE A N 1
ATOM 745 C CA . ILE A 1 95 ? 17.807 -21.338 -0.319 1.00 47.84 95 ILE A CA 1
ATOM 746 C C . ILE A 1 95 ? 18.576 -22.119 -1.388 1.00 47.84 95 ILE A C 1
ATOM 748 O O . ILE A 1 95 ? 19.594 -22.748 -1.123 1.00 47.84 95 ILE A O 1
ATOM 752 N N . THR A 1 96 ? 18.010 -22.183 -2.585 1.00 52.66 96 THR A N 1
ATOM 753 C CA . THR A 1 96 ? 18.661 -22.746 -3.770 1.00 52.66 96 THR A CA 1
ATOM 754 C C . THR A 1 96 ? 18.545 -21.721 -4.881 1.00 52.66 96 THR A C 1
ATOM 756 O O . THR A 1 96 ? 17.458 -21.176 -5.063 1.00 52.66 96 THR A O 1
ATOM 759 N N . ASP A 1 97 ? 19.606 -21.529 -5.667 1.00 52.38 97 ASP A N 1
ATOM 760 C CA . ASP A 1 97 ? 19.693 -20.590 -6.806 1.00 52.38 97 ASP A CA 1
ATOM 761 C C . ASP A 1 97 ? 18.720 -20.897 -7.972 1.00 52.38 97 ASP A C 1
ATOM 763 O O . ASP A 1 97 ? 18.888 -20.429 -9.093 1.00 52.38 97 ASP A O 1
ATOM 767 N N . ARG A 1 98 ? 17.681 -21.706 -7.727 1.00 54.00 98 ARG A N 1
ATOM 768 C CA . ARG A 1 98 ? 16.647 -22.122 -8.682 1.00 54.00 98 ARG A CA 1
ATOM 769 C C . ARG A 1 98 ? 15.342 -21.319 -8.576 1.00 54.00 98 ARG A C 1
ATOM 771 O O . ARG A 1 98 ? 14.315 -21.780 -9.051 1.00 54.00 98 ARG A O 1
ATOM 778 N N . GLY A 1 99 ? 15.366 -20.133 -7.961 1.00 54.09 99 GLY A N 1
ATOM 779 C CA . GLY A 1 99 ? 14.232 -19.192 -7.970 1.00 54.09 99 GLY A CA 1
ATOM 780 C C . GLY A 1 99 ? 13.123 -19.448 -6.937 1.00 54.09 99 GLY A C 1
ATOM 781 O O . GLY A 1 99 ? 12.138 -18.712 -6.903 1.00 54.09 99 GLY A O 1
ATOM 782 N N . HIS A 1 100 ? 13.273 -20.436 -6.051 1.00 51.09 100 HIS A N 1
ATOM 783 C CA . HIS A 1 100 ? 12.292 -20.712 -4.998 1.00 51.09 100 HIS A CA 1
ATOM 784 C C . HIS A 1 100 ? 12.455 -19.728 -3.825 1.00 51.09 100 HIS A C 1
ATOM 786 O O . HIS A 1 100 ? 13.367 -19.847 -3.009 1.00 51.09 100 HIS A O 1
ATOM 792 N N . GLY A 1 101 ? 11.559 -18.742 -3.723 1.00 55.31 101 GLY A N 1
ATOM 793 C CA . GLY A 1 101 ? 11.545 -17.778 -2.611 1.00 55.31 101 GLY A CA 1
ATOM 794 C C . GLY A 1 101 ? 11.219 -16.332 -2.979 1.00 55.31 101 GLY A C 1
ATOM 795 O O . GLY A 1 101 ? 11.032 -15.524 -2.070 1.00 55.31 101 GLY A O 1
ATOM 796 N N . ASN A 1 102 ? 11.081 -16.022 -4.269 1.00 67.62 102 ASN A N 1
ATOM 797 C CA . ASN A 1 102 ? 10.823 -14.666 -4.770 1.00 67.62 102 ASN A CA 1
ATOM 798 C C . ASN A 1 102 ? 9.557 -14.013 -4.174 1.00 67.62 102 ASN A C 1
ATOM 800 O O . ASN A 1 102 ? 9.490 -12.800 -4.010 1.00 67.62 102 ASN A O 1
ATOM 804 N N . PHE A 1 103 ? 8.580 -14.818 -3.746 1.00 73.25 103 PHE A N 1
ATOM 805 C CA . PHE A 1 103 ? 7.320 -14.340 -3.165 1.00 73.25 103 PHE A CA 1
ATOM 806 C C . PHE A 1 103 ? 7.352 -14.110 -1.647 1.00 73.25 103 PHE A C 1
ATOM 808 O O . PHE A 1 103 ? 6.383 -13.600 -1.083 1.00 73.25 103 PHE A O 1
ATOM 815 N N . LYS A 1 104 ? 8.439 -14.483 -0.957 1.00 75.19 104 LYS A N 1
ATOM 816 C CA . LYS A 1 104 ? 8.490 -14.459 0.515 1.00 75.19 104 LYS A CA 1
ATOM 817 C C . LYS A 1 104 ? 8.435 -13.041 1.075 1.00 75.19 104 LYS A C 1
ATOM 819 O O . LYS A 1 104 ? 7.685 -12.798 2.016 1.00 75.19 104 LYS A O 1
ATOM 824 N N . LEU A 1 105 ? 9.204 -12.120 0.492 1.00 82.25 105 LEU A N 1
ATOM 825 C CA . LEU A 1 105 ? 9.250 -10.725 0.939 1.00 82.25 105 LEU A CA 1
ATOM 826 C C . LEU A 1 105 ? 7.901 -10.012 0.728 1.00 82.25 105 LEU A C 1
ATOM 828 O O . LEU A 1 105 ? 7.365 -9.499 1.714 1.00 82.25 105 LEU A O 1
ATOM 832 N N . PRO A 1 106 ? 7.280 -10.056 -0.471 1.00 84.38 106 PRO A N 1
ATOM 833 C CA . PRO A 1 106 ? 5.927 -9.537 -0.656 1.00 84.38 106 PRO A CA 1
ATOM 834 C C . PRO A 1 106 ? 4.906 -10.121 0.322 1.00 84.38 106 PRO A C 1
ATOM 836 O O . PRO A 1 106 ? 4.143 -9.376 0.936 1.00 84.38 106 PRO A O 1
ATOM 839 N N . LEU A 1 107 ? 4.908 -11.446 0.515 1.00 85.38 107 LEU A N 1
ATOM 840 C CA . LEU A 1 107 ? 3.961 -12.100 1.417 1.00 85.38 107 LEU A CA 1
ATOM 841 C C . LEU A 1 107 ? 4.158 -11.661 2.872 1.00 85.38 107 LEU A C 1
ATOM 843 O O . LEU A 1 107 ? 3.178 -11.427 3.576 1.00 85.38 107 LEU A O 1
ATOM 847 N N . LEU A 1 108 ? 5.406 -11.517 3.322 1.00 88.56 108 LEU A N 1
ATOM 848 C CA . LEU A 1 108 ? 5.726 -11.033 4.662 1.00 88.56 108 LEU A CA 1
ATOM 849 C C . LEU A 1 108 ? 5.187 -9.614 4.877 1.00 88.56 108 LEU A C 1
ATOM 851 O O . LEU A 1 108 ? 4.562 -9.355 5.907 1.00 88.56 108 LEU A O 1
ATOM 855 N N . PHE A 1 109 ? 5.349 -8.715 3.901 1.00 90.31 109 PHE A N 1
ATOM 856 C CA . PHE A 1 109 ? 4.764 -7.376 3.986 1.00 90.31 109 PHE A CA 1
ATOM 857 C C . PHE A 1 109 ? 3.241 -7.412 4.027 1.00 90.31 109 PHE A C 1
ATOM 859 O O . PHE A 1 109 ? 2.662 -6.753 4.887 1.00 90.31 109 PHE A O 1
ATOM 866 N N . VAL A 1 110 ? 2.591 -8.222 3.187 1.00 90.12 110 VAL A N 1
ATOM 867 C CA . VAL A 1 110 ? 1.132 -8.409 3.233 1.00 90.12 110 VAL A CA 1
ATOM 868 C C . VAL A 1 110 ? 0.694 -8.862 4.629 1.00 90.12 110 VAL A C 1
ATOM 870 O O . VAL A 1 110 ? -0.116 -8.192 5.268 1.00 90.12 110 VAL A O 1
ATOM 873 N N . VAL A 1 111 ? 1.269 -9.952 5.147 1.00 90.00 111 VAL A N 1
ATOM 874 C CA . VAL A 1 111 ? 0.902 -10.533 6.450 1.00 90.00 111 VAL A CA 1
ATOM 875 C C . VAL A 1 111 ? 1.099 -9.545 7.594 1.00 90.00 111 VAL A C 1
ATOM 877 O O . VAL A 1 111 ? 0.286 -9.504 8.512 1.00 90.00 111 VAL A O 1
ATOM 880 N N . MET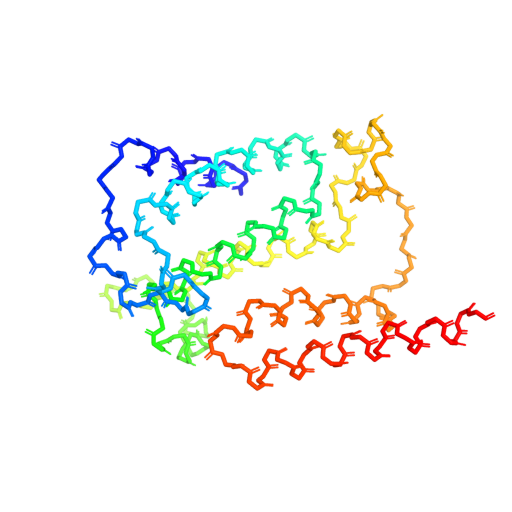 A 1 112 ? 2.152 -8.734 7.553 1.00 91.50 112 MET A N 1
ATOM 881 C CA . MET A 1 112 ? 2.425 -7.769 8.610 1.00 91.50 112 MET A CA 1
ATOM 882 C C . MET A 1 112 ? 1.627 -6.455 8.461 1.00 91.50 112 MET A C 1
ATOM 884 O O . MET A 1 112 ? 1.391 -5.783 9.464 1.00 91.50 112 MET A O 1
ATOM 888 N N . LEU A 1 113 ? 1.204 -6.065 7.250 1.00 92.25 113 LEU A N 1
ATOM 889 C CA . LEU A 1 113 ? 0.396 -4.858 7.013 1.00 92.25 113 LEU A CA 1
ATOM 890 C C . LEU A 1 113 ? -1.084 -5.080 7.344 1.00 92.25 113 LEU A C 1
ATOM 892 O O . LEU A 1 113 ? -1.739 -4.163 7.837 1.00 92.25 113 LEU A O 1
ATOM 896 N N . LEU A 1 114 ? -1.614 -6.288 7.124 1.00 89.31 114 LEU A N 1
ATOM 897 C CA . LEU A 1 114 ? -3.021 -6.607 7.399 1.00 89.31 114 LEU A CA 1
ATOM 898 C C . LEU A 1 114 ? -3.433 -6.306 8.858 1.00 89.31 114 LEU A C 1
ATOM 900 O O . LEU A 1 114 ? -4.449 -5.631 9.047 1.00 89.31 114 LEU A O 1
ATOM 904 N N . PRO A 1 115 ? -2.664 -6.690 9.900 1.00 87.12 115 PRO A N 1
ATOM 905 C CA . PRO A 1 115 ? -2.962 -6.300 11.273 1.00 87.12 115 PRO A CA 1
ATOM 906 C C . PRO A 1 115 ? -3.062 -4.787 11.468 1.00 87.12 115 PRO A C 1
ATOM 908 O O . PRO A 1 115 ? -3.961 -4.348 12.180 1.00 87.12 115 PRO A O 1
ATOM 911 N N . LEU A 1 116 ? -2.205 -3.991 10.821 1.00 88.88 116 LEU A N 1
ATOM 912 C CA . LEU A 1 116 ? -2.225 -2.528 10.926 1.00 88.88 116 LEU A CA 1
ATOM 913 C C . LEU A 1 116 ? -3.442 -1.919 10.220 1.00 88.88 116 LEU A C 1
ATOM 915 O O . LEU A 1 116 ? -4.034 -0.973 10.734 1.00 88.88 116 LEU A O 1
ATOM 919 N N . ILE A 1 117 ? -3.858 -2.487 9.086 1.00 87.44 117 ILE A N 1
ATOM 920 C CA . ILE A 1 117 ? -5.058 -2.059 8.352 1.00 87.44 117 ILE A CA 1
ATOM 921 C C . ILE A 1 117 ? -6.325 -2.310 9.184 1.00 87.44 117 ILE A C 1
ATOM 923 O O . ILE A 1 117 ? -7.186 -1.431 9.277 1.00 87.44 117 ILE A O 1
ATOM 927 N N . PHE A 1 118 ? -6.442 -3.481 9.820 1.00 84.25 118 PHE A N 1
ATOM 928 C CA . PHE A 1 118 ? -7.652 -3.854 10.563 1.00 84.25 118 PHE A CA 1
ATOM 929 C C . PHE A 1 118 ? -7.676 -3.338 12.006 1.00 84.25 118 PHE A C 1
ATOM 931 O O . PHE A 1 118 ? -8.730 -2.911 12.485 1.00 84.25 118 PHE A O 1
ATOM 938 N N . ASN A 1 119 ? -6.532 -3.334 12.695 1.00 79.50 119 ASN A N 1
ATOM 939 C CA . ASN A 1 119 ? -6.450 -3.012 14.122 1.00 79.50 119 ASN A CA 1
ATOM 940 C C . ASN A 1 119 ? -5.898 -1.601 14.393 1.00 79.50 119 ASN A C 1
ATOM 942 O O . ASN A 1 119 ? -6.263 -1.007 15.402 1.00 79.50 119 ASN A O 1
ATOM 946 N N . GLY A 1 120 ? -5.113 -1.010 13.484 1.00 83.25 120 GLY A N 1
ATOM 947 C CA . GLY A 1 120 ? -4.400 0.257 13.714 1.00 83.25 120 GLY A CA 1
ATOM 948 C C . GLY A 1 120 ? -3.062 0.082 14.451 1.00 83.25 120 GLY A C 1
ATOM 949 O O . GLY A 1 120 ? -2.620 -1.042 14.683 1.00 83.25 120 GLY A O 1
ATOM 950 N N . ALA A 1 121 ? -2.403 1.196 14.804 1.00 83.94 121 ALA A N 1
ATOM 951 C CA . ALA A 1 121 ? -1.075 1.210 15.447 1.00 83.94 121 ALA A CA 1
ATOM 952 C C . ALA A 1 121 ? -1.102 1.231 16.994 1.00 83.94 121 ALA A C 1
ATOM 954 O O . ALA A 1 121 ? -0.046 1.176 17.626 1.00 83.94 121 ALA A O 1
ATOM 955 N N . GLY A 1 122 ? -2.287 1.277 17.618 1.00 83.19 122 GLY A N 1
ATOM 956 C CA . GLY A 1 122 ? -2.458 1.219 19.076 1.00 83.19 122 GLY A CA 1
ATOM 957 C C . GLY A 1 122 ? -1.983 2.473 19.828 1.00 83.19 122 GLY A C 1
ATOM 958 O O . GLY A 1 122 ? -1.702 3.510 19.234 1.00 83.19 122 GLY A O 1
ATOM 959 N N . LYS A 1 123 ? -1.877 2.386 21.161 1.00 83.62 123 LYS A N 1
ATOM 960 C CA . LYS A 1 123 ? -1.717 3.551 22.070 1.00 83.62 123 LYS A CA 1
ATOM 961 C C . LYS A 1 123 ? -0.447 4.376 21.891 1.00 83.62 123 LYS A C 1
ATOM 963 O O . LYS A 1 123 ? -0.403 5.530 22.298 1.00 83.62 123 LYS A O 1
ATOM 968 N N . LEU A 1 124 ? 0.615 3.757 21.380 1.00 85.19 124 LEU A N 1
ATOM 969 C CA . LEU A 1 124 ? 1.921 4.409 21.227 1.00 85.19 124 LEU A CA 1
ATOM 970 C C . LEU A 1 124 ? 2.021 5.225 19.930 1.00 85.19 124 LEU A C 1
ATOM 972 O O . LEU A 1 124 ? 3.041 5.860 19.685 1.00 85.19 124 LEU A O 1
ATOM 976 N N . SER A 1 125 ? 0.982 5.190 19.099 1.00 87.94 125 SER A N 1
ATOM 977 C CA . SER A 1 125 ? 0.942 5.862 17.808 1.00 87.94 125 SER A CA 1
ATOM 978 C C . SER A 1 125 ? 0.573 7.344 17.922 1.00 87.94 125 SER A C 1
ATOM 980 O O . SER A 1 125 ? -0.172 7.752 18.819 1.00 87.94 125 SER A O 1
ATOM 982 N N . LEU A 1 126 ? 1.050 8.159 16.975 1.00 89.00 126 LEU A N 1
ATOM 983 C CA . LEU A 1 126 ? 0.586 9.544 16.831 1.00 89.00 126 LEU A CA 1
ATOM 984 C C . LEU A 1 126 ? -0.906 9.623 16.493 1.00 89.00 126 LEU A C 1
ATOM 986 O O . LEU A 1 126 ? -1.583 10.570 16.879 1.00 89.00 126 LEU A O 1
ATOM 990 N N . ASP A 1 127 ? -1.419 8.610 15.812 1.00 87.81 127 ASP A N 1
ATOM 991 C CA . ASP A 1 127 ? -2.832 8.377 15.566 1.00 87.81 127 ASP A CA 1
ATOM 992 C C . ASP A 1 127 ? -3.664 8.410 16.858 1.00 87.81 127 ASP A C 1
ATOM 994 O O . ASP A 1 127 ? -4.664 9.129 16.930 1.00 87.81 127 ASP A O 1
ATOM 998 N N . TYR A 1 128 ? -3.216 7.698 17.897 1.00 84.38 128 TYR A N 1
ATOM 999 C CA . TYR A 1 128 ? -3.845 7.730 19.217 1.00 84.38 128 TYR A CA 1
ATOM 1000 C C . TYR A 1 128 ? -3.673 9.091 19.897 1.00 84.38 128 TYR A C 1
ATOM 1002 O O . TYR A 1 128 ? -4.634 9.636 20.439 1.00 84.38 128 TYR A O 1
ATOM 1010 N N . LEU A 1 129 ? -2.466 9.666 19.835 1.00 87.12 129 LEU A N 1
ATOM 1011 C CA . LEU A 1 129 ? -2.157 10.956 20.460 1.00 87.12 129 LEU A CA 1
ATOM 1012 C C . LEU A 1 129 ? -3.012 12.104 19.902 1.00 87.12 129 LEU A C 1
ATOM 1014 O O . LEU A 1 129 ? -3.465 12.961 20.658 1.00 87.12 129 LEU A O 1
ATOM 1018 N N . PHE A 1 130 ? -3.234 12.124 18.588 1.00 86.44 130 PHE A N 1
ATOM 1019 C CA . PHE A 1 130 ? -4.005 13.161 17.902 1.00 86.44 130 PHE A CA 1
ATOM 1020 C C . PHE A 1 130 ? -5.485 12.806 17.725 1.00 86.44 130 PHE A C 1
ATOM 1022 O O . PHE A 1 130 ? -6.227 13.587 17.130 1.00 86.44 130 PHE A O 1
ATOM 1029 N N . GLY A 1 131 ? -5.931 11.653 18.235 1.00 80.94 131 GLY A N 1
ATOM 1030 C CA . GLY A 1 131 ? -7.322 11.216 18.128 1.00 80.94 131 GLY A CA 1
ATOM 1031 C C . GLY A 1 131 ? -7.785 11.063 16.679 1.00 80.94 131 GLY A C 1
ATOM 1032 O O . GLY A 1 131 ? -8.925 11.399 16.354 1.00 80.94 131 GLY A O 1
ATOM 1033 N N . ILE A 1 132 ? -6.902 10.599 15.791 1.00 75.50 132 ILE A N 1
ATOM 1034 C CA . ILE A 1 132 ? -7.230 10.446 14.375 1.00 75.50 132 ILE A CA 1
ATOM 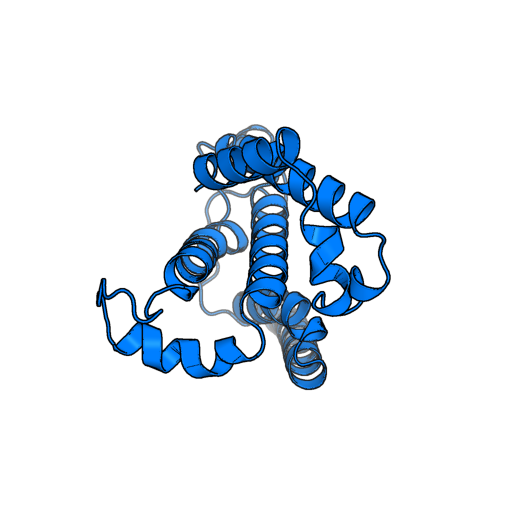1035 C C . ILE A 1 132 ? -8.335 9.389 14.260 1.00 75.50 132 ILE A C 1
ATOM 1037 O O . ILE A 1 132 ? -8.155 8.262 14.721 1.00 75.50 132 ILE A O 1
ATOM 1041 N N . PRO A 1 133 ? -9.484 9.701 13.629 1.00 64.00 133 PRO A N 1
ATOM 1042 C CA . PRO A 1 133 ? -10.642 8.802 13.603 1.00 64.00 133 PRO A CA 1
ATOM 1043 C C . PRO A 1 133 ? -10.366 7.487 12.854 1.00 64.00 133 PRO A C 1
ATOM 1045 O O . PRO A 1 133 ? -11.042 6.487 13.072 1.00 64.00 133 PRO A O 1
ATOM 1048 N N . LEU A 1 134 ? -9.342 7.478 11.995 1.00 65.50 134 LEU A N 1
ATOM 1049 C CA . LEU A 1 134 ? -8.822 6.304 11.284 1.00 65.50 134 LEU A CA 1
ATOM 1050 C C . LEU A 1 134 ? -7.637 5.627 12.012 1.00 65.50 134 LEU A C 1
ATOM 1052 O O . LEU A 1 134 ? -7.106 4.634 11.522 1.00 65.50 134 LEU A O 1
ATOM 1056 N N . GLY A 1 135 ? -7.227 6.151 13.168 1.00 59.03 135 GLY A N 1
ATOM 1057 C CA . GLY A 1 135 ? -6.016 5.819 13.922 1.00 59.03 135 GLY A CA 1
ATOM 1058 C C . GLY A 1 135 ? -6.256 5.120 15.273 1.00 59.03 135 GLY A C 1
ATOM 1059 O O . GLY A 1 135 ? -5.472 5.250 16.201 1.00 59.03 135 GLY A O 1
ATOM 1060 N N . GLY A 1 136 ? -7.384 4.425 15.420 1.00 52.44 136 GLY A N 1
ATOM 1061 C CA . GLY A 1 136 ? -7.988 4.114 16.725 1.00 52.44 136 GLY A CA 1
ATOM 1062 C C . GLY A 1 136 ? -7.180 3.338 17.790 1.00 52.44 136 GLY A C 1
ATOM 1063 O O . GLY A 1 136 ? -6.130 2.752 17.538 1.00 52.44 136 GLY A O 1
ATOM 1064 N N . ASP A 1 137 ? -7.787 3.280 18.986 1.00 57.12 137 ASP A N 1
ATOM 1065 C CA . ASP A 1 137 ? -7.439 2.457 20.161 1.00 57.12 137 ASP A CA 1
ATOM 1066 C C . ASP A 1 137 ? -8.736 1.991 20.888 1.00 57.12 137 ASP A C 1
ATOM 1068 O O . ASP A 1 137 ? -9.826 2.479 20.579 1.00 57.12 137 ASP A O 1
ATOM 1072 N N . PRO A 1 138 ? -8.670 1.070 21.866 1.00 52.25 138 PRO A N 1
ATOM 1073 C CA . PRO A 1 138 ? -8.879 -0.365 21.759 1.00 52.25 138 PRO A CA 1
ATOM 1074 C C . PRO A 1 138 ? -10.317 -0.765 22.140 1.00 52.25 138 PRO A C 1
ATOM 1076 O O . PRO A 1 138 ? -10.706 -0.744 23.309 1.00 52.25 138 PRO A O 1
ATOM 1079 N N . LYS A 1 139 ? -11.094 -1.258 21.182 1.00 51.16 139 LYS A N 1
ATOM 1080 C CA . LYS A 1 139 ? -12.125 -2.261 21.470 1.00 51.16 139 LYS A CA 1
ATOM 1081 C C . LYS A 1 139 ? -12.105 -3.275 20.337 1.00 51.16 139 LYS A C 1
ATOM 1083 O O . LYS A 1 139 ? -12.065 -2.847 19.189 1.00 51.16 139 LYS A O 1
ATOM 1088 N N . PRO A 1 140 ? -12.140 -4.583 20.626 1.00 48.34 140 PRO A N 1
ATOM 1089 C CA . PRO A 1 140 ? -12.489 -5.567 19.622 1.00 48.34 140 PRO A CA 1
ATOM 1090 C C . PRO A 1 140 ? -14.022 -5.585 19.484 1.00 48.34 140 PRO A C 1
ATOM 1092 O O . PRO A 1 140 ? -14.688 -6.153 20.350 1.00 48.34 140 PRO A O 1
ATOM 1095 N N . PRO A 1 141 ? -14.643 -5.002 18.442 1.00 49.22 141 PRO A N 1
ATOM 1096 C CA . PRO A 1 141 ? -15.782 -5.675 17.846 1.00 49.22 141 PRO A CA 1
ATOM 1097 C C . PRO A 1 141 ? -15.209 -6.889 17.101 1.00 49.22 141 PRO A C 1
ATOM 1099 O O . PRO A 1 141 ? -14.159 -6.785 16.467 1.00 49.22 141 PRO A O 1
ATOM 1102 N N . GLY A 1 142 ? -15.792 -8.067 17.324 1.00 52.38 142 GLY A N 1
ATOM 1103 C CA . GLY A 1 142 ? -15.164 -9.355 17.026 1.00 52.38 142 GLY A CA 1
ATOM 1104 C C . GLY A 1 142 ? -14.475 -9.407 15.660 1.00 52.38 142 GLY A C 1
ATOM 1105 O O . GLY A 1 142 ? -15.062 -9.033 14.651 1.00 52.38 142 GLY A O 1
ATOM 1106 N N . LEU A 1 143 ? -13.258 -9.960 15.634 1.00 53.56 143 LEU A N 1
ATOM 1107 C CA . LEU A 1 143 ? -12.446 -10.298 14.449 1.00 53.56 143 LEU A CA 1
ATOM 1108 C C . LEU A 1 143 ? -13.172 -11.157 13.382 1.00 53.56 143 LEU A C 1
ATOM 1110 O O . LEU A 1 143 ? -12.562 -11.560 12.398 1.00 53.56 143 LEU A O 1
ATOM 1114 N N . ALA A 1 144 ? -14.456 -11.452 13.578 1.00 60.31 144 ALA A N 1
ATOM 1115 C CA . ALA A 1 144 ? -15.292 -12.305 12.756 1.00 60.31 144 ALA A CA 1
ATOM 1116 C C . ALA A 1 144 ? -16.729 -11.754 12.621 1.00 60.31 144 ALA A C 1
ATOM 1118 O O . ALA A 1 144 ? -17.683 -12.530 12.626 1.00 60.31 144 ALA A O 1
ATOM 1119 N N . ASP A 1 145 ? -16.917 -10.432 12.542 1.00 73.94 145 ASP A N 1
ATOM 1120 C CA . ASP A 1 145 ? -18.199 -9.858 12.118 1.00 73.94 145 ASP A CA 1
ATOM 1121 C C . ASP A 1 145 ? -18.240 -9.610 10.599 1.00 73.94 145 ASP A C 1
ATOM 1123 O O . ASP A 1 145 ? -17.217 -9.583 9.907 1.00 73.94 145 ASP A O 1
ATOM 1127 N N . PHE A 1 146 ? -19.447 -9.450 10.049 1.00 78.12 146 PHE A N 1
ATOM 1128 C CA . PHE A 1 146 ? -19.630 -9.194 8.617 1.00 78.12 146 PHE A CA 1
ATOM 1129 C C . PHE A 1 146 ? -18.919 -7.909 8.156 1.00 78.12 146 PHE A C 1
ATOM 1131 O O . PHE A 1 146 ? -18.539 -7.807 6.993 1.00 78.12 146 PHE A O 1
ATOM 1138 N N . GLY A 1 147 ? -18.669 -6.957 9.058 1.00 78.69 147 GLY A N 1
ATOM 1139 C CA . GLY A 1 147 ? -17.938 -5.728 8.761 1.00 78.69 147 GLY A CA 1
ATOM 1140 C C . GLY A 1 147 ? -16.465 -5.940 8.502 1.00 78.69 147 GLY A C 1
ATOM 1141 O O . GLY A 1 147 ? -15.932 -5.434 7.517 1.00 78.69 147 GLY A O 1
ATOM 1142 N N . ALA A 1 148 ? -15.817 -6.721 9.362 1.00 77.38 148 ALA A N 1
ATOM 1143 C CA . ALA A 1 148 ? -14.423 -7.099 9.222 1.00 77.38 148 ALA A CA 1
ATOM 1144 C C . ALA A 1 148 ? -14.201 -7.873 7.916 1.00 77.38 148 ALA A C 1
ATOM 1146 O O . ALA A 1 148 ? -13.302 -7.528 7.148 1.00 77.38 148 ALA A O 1
ATOM 1147 N N . PHE A 1 149 ? -15.066 -8.849 7.610 1.00 81.75 149 PHE A N 1
ATOM 1148 C CA . PHE A 1 149 ? -15.010 -9.577 6.337 1.00 81.75 149 PHE A CA 1
ATOM 1149 C C . PHE A 1 149 ? -15.312 -8.678 5.135 1.00 81.75 149 PHE A C 1
ATOM 1151 O O . PHE A 1 149 ? -14.642 -8.786 4.108 1.00 81.75 149 PHE A O 1
ATOM 1158 N N . GLY A 1 150 ? -16.272 -7.758 5.265 1.00 85.38 150 GLY A N 1
ATOM 1159 C CA . GLY A 1 150 ? -16.608 -6.799 4.219 1.00 85.38 150 GLY A CA 1
ATOM 1160 C C . GLY A 1 150 ? -15.449 -5.857 3.892 1.00 85.38 150 GLY A C 1
ATOM 1161 O O . GLY A 1 150 ? -15.081 -5.681 2.730 1.00 85.38 150 GLY A O 1
ATOM 1162 N N . LEU A 1 151 ? -14.805 -5.314 4.926 1.00 85.06 151 LEU A N 1
ATOM 1163 C CA . LEU A 1 151 ? -13.623 -4.469 4.799 1.00 85.06 151 LEU A CA 1
ATOM 1164 C C . LEU A 1 151 ? -12.430 -5.245 4.229 1.00 85.06 151 LEU A C 1
ATOM 1166 O O . LEU A 1 151 ? -11.742 -4.736 3.350 1.00 85.06 151 LEU A O 1
ATOM 1170 N N . ALA A 1 152 ? -12.199 -6.479 4.683 1.00 85.88 152 ALA A N 1
ATOM 1171 C CA . ALA A 1 152 ? -11.124 -7.322 4.164 1.00 85.88 152 ALA A CA 1
ATOM 1172 C C . ALA A 1 152 ? -11.304 -7.632 2.673 1.00 85.88 152 ALA A C 1
ATOM 1174 O O . ALA A 1 152 ? -10.347 -7.535 1.902 1.00 85.88 152 ALA A O 1
ATOM 1175 N N . ALA A 1 153 ? -12.535 -7.935 2.255 1.00 89.25 153 ALA A N 1
ATOM 1176 C CA . ALA A 1 153 ? -12.861 -8.168 0.856 1.00 89.25 153 ALA A CA 1
ATOM 1177 C C . ALA A 1 153 ? -12.620 -6.916 -0.006 1.00 89.25 153 ALA A C 1
ATOM 1179 O O . ALA A 1 153 ? -12.103 -7.041 -1.111 1.00 89.25 153 ALA A O 1
ATOM 1180 N N . LEU A 1 154 ? -12.896 -5.709 0.504 1.00 91.00 154 LEU A N 1
ATOM 1181 C CA . LEU A 1 154 ? -12.568 -4.457 -0.194 1.00 91.00 154 LEU A CA 1
ATOM 1182 C C . LEU A 1 154 ? -11.057 -4.199 -0.273 1.00 91.00 154 LEU A C 1
ATOM 1184 O O . LEU A 1 154 ? -10.551 -3.848 -1.339 1.00 91.00 154 LEU A O 1
ATOM 1188 N N . VAL A 1 155 ? -10.339 -4.397 0.837 1.00 89.00 155 VAL A N 1
ATOM 1189 C CA . VAL A 1 155 ? -8.884 -4.189 0.930 1.00 89.00 155 VAL A CA 1
ATOM 1190 C C . VAL A 1 155 ? -8.134 -5.074 -0.064 1.00 89.00 155 VAL A C 1
ATOM 1192 O O . VAL A 1 155 ? -7.200 -4.608 -0.711 1.00 89.00 155 VAL A O 1
ATOM 1195 N N . LEU A 1 156 ? -8.551 -6.332 -0.217 1.00 88.81 156 LEU A N 1
ATOM 1196 C CA . LEU A 1 156 ? -7.949 -7.255 -1.181 1.00 88.81 156 LEU A CA 1
ATOM 1197 C C . LEU A 1 156 ? -8.529 -7.085 -2.591 1.00 88.81 156 LEU A C 1
ATOM 1199 O O . LEU A 1 156 ? -7.799 -7.171 -3.575 1.00 88.81 156 LEU A O 1
ATOM 1203 N N . GLY A 1 157 ? -9.829 -6.814 -2.709 1.00 91.56 157 GLY A N 1
ATOM 1204 C CA . GLY A 1 157 ? -10.523 -6.710 -3.990 1.00 91.56 157 GLY A CA 1
ATOM 1205 C C . GLY A 1 157 ? -10.002 -5.584 -4.879 1.00 91.56 157 GLY A C 1
ATOM 1206 O O . GLY A 1 157 ? -9.899 -5.775 -6.088 1.00 91.56 157 GLY A O 1
ATOM 1207 N N . LEU A 1 158 ? -9.616 -4.445 -4.293 1.00 90.75 158 LEU A N 1
ATOM 1208 C CA . LEU A 1 158 ? -9.091 -3.295 -5.035 1.00 90.75 158 LEU A CA 1
ATOM 1209 C C . LEU A 1 158 ? -7.803 -3.614 -5.826 1.00 90.75 158 LEU A C 1
ATOM 1211 O O . LEU A 1 158 ? -7.813 -3.406 -7.038 1.00 90.75 158 LEU A O 1
ATOM 1215 N N . PRO A 1 159 ? -6.724 -4.151 -5.220 1.00 90.56 159 PRO A N 1
ATOM 1216 C CA . PRO A 1 159 ? -5.564 -4.605 -5.985 1.00 90.56 159 PRO A CA 1
ATOM 1217 C C . PRO A 1 159 ? -5.906 -5.702 -7.009 1.00 90.56 159 PRO A C 1
ATOM 1219 O O . PRO A 1 159 ? -5.493 -5.630 -8.167 1.00 90.56 159 PRO A O 1
ATOM 1222 N N . PHE A 1 160 ? -6.716 -6.698 -6.627 1.00 91.12 160 PHE A N 1
ATOM 1223 C CA . PHE A 1 160 ? -7.065 -7.810 -7.523 1.00 91.12 160 PHE A CA 1
ATOM 1224 C C . PHE A 1 160 ? -7.901 -7.397 -8.737 1.00 91.12 160 PHE A C 1
ATOM 1226 O O . PHE A 1 160 ? -7.856 -8.086 -9.758 1.00 91.12 160 PHE A O 1
ATOM 1233 N N . LEU A 1 161 ? -8.614 -6.270 -8.668 1.00 93.44 161 LEU A N 1
ATOM 1234 C CA . LEU A 1 161 ? -9.371 -5.714 -9.791 1.00 93.44 161 LEU A CA 1
ATOM 1235 C C . LEU A 1 161 ? -8.479 -5.436 -11.011 1.00 93.44 161 LEU A C 1
ATOM 1237 O O . LEU A 1 161 ? -8.960 -5.458 -12.139 1.00 93.44 161 LEU A O 1
ATOM 1241 N N . MET A 1 162 ? -7.185 -5.203 -10.789 1.00 91.00 162 MET A N 1
ATOM 1242 C CA . MET A 1 162 ? -6.233 -4.870 -11.842 1.00 91.00 162 MET A CA 1
ATOM 1243 C C . MET A 1 162 ? -5.682 -6.099 -12.579 1.00 91.00 162 MET A C 1
ATOM 1245 O O . MET A 1 162 ? -5.432 -6.021 -13.778 1.00 91.00 162 MET A O 1
ATOM 1249 N N . LEU A 1 163 ? -5.489 -7.225 -11.879 1.00 87.81 163 LEU A N 1
ATOM 1250 C CA . LEU A 1 163 ? -4.901 -8.448 -12.456 1.00 87.81 163 LEU A CA 1
ATOM 1251 C C . LEU A 1 163 ? -5.958 -9.440 -12.931 1.00 87.81 163 LEU A C 1
ATOM 1253 O O . LEU A 1 163 ? -5.833 -10.035 -13.998 1.00 87.81 163 LEU A O 1
ATOM 1257 N N . VAL A 1 164 ? -7.012 -9.621 -12.133 1.00 91.31 164 VAL A N 1
ATOM 1258 C CA . VAL A 1 164 ? -8.107 -10.551 -12.414 1.00 91.31 164 VAL A CA 1
ATOM 1259 C C . VAL A 1 164 ? -9.421 -9.800 -12.179 1.00 91.31 164 VAL A C 1
ATOM 1261 O O . VAL A 1 164 ? -10.043 -9.961 -11.125 1.00 91.31 164 VAL A O 1
ATOM 1264 N N . PRO A 1 165 ? -9.865 -8.963 -13.141 1.00 91.44 165 PRO A N 1
ATOM 1265 C CA . PRO A 1 165 ? -10.938 -7.992 -12.918 1.00 91.44 165 PRO A CA 1
ATOM 1266 C C . PRO A 1 165 ? -12.228 -8.599 -12.373 1.00 91.44 165 PRO A C 1
ATOM 1268 O O . PRO A 1 165 ? -12.819 -8.060 -11.443 1.00 91.44 165 PRO A O 1
ATOM 1271 N N . MET A 1 166 ? -12.635 -9.763 -12.884 1.00 92.75 166 MET A N 1
ATOM 1272 C CA . MET A 1 166 ? -13.835 -10.453 -12.402 1.00 92.75 166 MET A CA 1
ATOM 1273 C C . MET A 1 166 ? -13.705 -10.905 -10.946 1.00 92.75 166 MET A C 1
ATOM 1275 O O . MET A 1 166 ? -14.660 -10.786 -10.179 1.00 92.75 166 MET A O 1
ATOM 1279 N N . PHE A 1 167 ? -12.530 -11.392 -10.545 1.00 92.12 167 PHE A N 1
ATOM 1280 C CA . PHE A 1 167 ? -12.276 -11.805 -9.168 1.00 92.12 167 PHE A CA 1
ATOM 1281 C C . PHE A 1 167 ? -12.249 -10.594 -8.228 1.00 92.12 167 PHE A C 1
ATOM 1283 O O . PHE A 1 167 ? -12.965 -10.585 -7.229 1.00 92.12 167 PHE A O 1
ATOM 1290 N N . GLY A 1 168 ? -11.514 -9.536 -8.589 1.00 93.38 168 GLY A N 1
ATOM 1291 C CA . GLY A 1 168 ? -11.486 -8.291 -7.818 1.00 93.38 168 GLY A CA 1
ATOM 1292 C C . GLY A 1 168 ? -12.864 -7.638 -7.683 1.00 93.38 168 GLY A C 1
ATOM 1293 O O . GLY A 1 168 ? -13.274 -7.285 -6.579 1.00 93.38 168 GLY A O 1
ATOM 1294 N N . ALA A 1 169 ? -13.634 -7.558 -8.774 1.00 95.06 169 ALA A N 1
ATOM 1295 C CA . ALA A 1 169 ? -14.997 -7.029 -8.759 1.00 95.06 169 ALA A CA 1
ATOM 1296 C C . ALA A 1 169 ? -15.927 -7.867 -7.870 1.00 95.06 169 ALA A C 1
ATOM 1298 O O . ALA A 1 169 ? -16.707 -7.310 -7.101 1.00 95.06 169 ALA A O 1
ATOM 1299 N N . THR A 1 170 ? -15.808 -9.197 -7.921 1.00 95.25 170 THR A N 1
ATOM 1300 C CA . THR A 1 170 ? -16.580 -10.103 -7.058 1.00 95.25 170 THR A CA 1
ATOM 1301 C C . THR A 1 170 ? -16.267 -9.858 -5.582 1.00 95.25 170 THR A C 1
ATOM 1303 O O . THR A 1 170 ? -17.191 -9.721 -4.782 1.00 95.25 170 THR A O 1
ATOM 1306 N N . LEU A 1 171 ? -14.987 -9.727 -5.216 1.00 95.19 171 LEU A N 1
ATOM 1307 C CA . LEU A 1 171 ? -14.583 -9.396 -3.845 1.00 95.19 171 LEU A CA 1
ATOM 1308 C C . LEU A 1 171 ? -15.135 -8.040 -3.396 1.00 95.19 171 LEU A C 1
ATOM 1310 O O . LEU A 1 171 ? -15.624 -7.924 -2.276 1.00 95.19 171 LEU A O 1
ATOM 1314 N N . ILE A 1 172 ? -15.122 -7.034 -4.272 1.00 95.44 172 ILE A N 1
ATOM 1315 C CA . ILE A 1 172 ? -15.688 -5.717 -3.965 1.00 95.44 172 ILE A CA 1
ATOM 1316 C C . ILE A 1 172 ? -17.200 -5.810 -3.736 1.00 95.44 172 ILE A C 1
ATOM 1318 O O . ILE A 1 172 ? -17.698 -5.274 -2.748 1.00 95.44 172 ILE A O 1
ATOM 1322 N N . VAL A 1 173 ? -17.933 -6.520 -4.601 1.00 96.06 173 VAL A N 1
ATOM 1323 C CA . VAL A 1 173 ? -19.386 -6.714 -4.464 1.00 96.06 173 VAL A CA 1
ATOM 1324 C C . VAL A 1 173 ? -19.722 -7.438 -3.162 1.00 96.06 173 VAL A C 1
ATOM 1326 O O . VAL A 1 173 ? -20.592 -6.979 -2.423 1.00 96.06 173 VAL A O 1
ATOM 1329 N N . ILE A 1 174 ? -19.006 -8.521 -2.843 1.00 94.50 174 ILE A N 1
ATOM 1330 C CA . ILE A 1 174 ? -19.150 -9.233 -1.565 1.00 94.50 174 ILE A CA 1
ATOM 1331 C C . ILE A 1 174 ? -18.857 -8.280 -0.404 1.00 94.50 174 ILE A C 1
ATOM 1333 O O . ILE A 1 174 ? -19.632 -8.216 0.547 1.00 94.50 174 ILE A O 1
ATOM 1337 N N . GLY A 1 175 ? -17.784 -7.494 -0.500 1.00 92.50 175 GLY A N 1
ATOM 1338 C CA . GLY A 1 175 ? -17.390 -6.530 0.519 1.00 92.50 175 GLY A CA 1
ATOM 1339 C C . GLY A 1 175 ? -18.480 -5.506 0.827 1.00 92.50 175 GLY A C 1
ATOM 1340 O O . GLY A 1 175 ? -18.860 -5.318 1.984 1.00 92.50 175 GLY A O 1
ATOM 1341 N N . VAL A 1 176 ? -19.044 -4.892 -0.215 1.00 93.38 176 VAL A N 1
ATOM 1342 C CA . VAL A 1 176 ? -20.153 -3.935 -0.094 1.00 93.38 176 VAL A CA 1
ATOM 1343 C C . VAL A 1 176 ? -21.410 -4.607 0.458 1.00 93.38 176 VAL A C 1
ATOM 1345 O O . VAL A 1 176 ? -22.051 -4.047 1.348 1.00 93.38 176 VAL A O 1
ATOM 1348 N N . ALA A 1 177 ? -21.755 -5.803 -0.025 1.00 92.81 177 ALA A N 1
ATOM 1349 C CA . ALA A 1 177 ? -22.926 -6.542 0.441 1.00 92.81 177 ALA A CA 1
ATOM 1350 C C . ALA A 1 177 ? -22.827 -6.887 1.934 1.00 92.81 177 ALA A C 1
ATOM 1352 O O . ALA A 1 177 ? -23.792 -6.698 2.672 1.00 92.81 177 ALA A O 1
ATOM 1353 N N . LEU A 1 178 ? -21.654 -7.323 2.398 1.00 90.69 178 LEU A N 1
ATOM 1354 C CA . LEU A 1 178 ? -21.400 -7.633 3.804 1.00 90.69 178 LEU A CA 1
ATOM 1355 C C . LEU A 1 178 ? -21.494 -6.393 4.703 1.00 90.69 178 LEU A C 1
ATOM 1357 O O . LEU A 1 178 ? -22.105 -6.458 5.769 1.00 90.69 178 LEU A O 1
ATOM 1361 N N . LEU A 1 179 ? -20.964 -5.250 4.258 1.00 87.56 179 LEU A N 1
ATOM 1362 C CA . LEU A 1 179 ? -21.086 -3.982 4.987 1.00 87.56 179 LEU A CA 1
ATOM 1363 C C . LEU A 1 179 ? -22.537 -3.482 5.043 1.00 87.56 179 LEU A C 1
ATOM 1365 O O . LEU A 1 179 ? -22.985 -2.984 6.077 1.00 87.56 179 LEU A O 1
ATOM 1369 N N . ALA A 1 180 ? -23.287 -3.622 3.948 1.00 88.31 180 ALA A N 1
ATOM 1370 C CA . ALA A 1 180 ? -24.707 -3.284 3.910 1.00 88.31 180 ALA A CA 1
ATOM 1371 C C . ALA A 1 180 ? -25.524 -4.198 4.835 1.00 88.31 180 ALA A C 1
ATOM 1373 O O . ALA A 1 180 ? -26.368 -3.718 5.591 1.00 88.31 180 ALA A O 1
ATOM 1374 N N . PHE A 1 181 ? -25.230 -5.500 4.828 1.00 87.44 181 PHE A N 1
ATOM 1375 C CA . PHE A 1 181 ? -25.880 -6.475 5.695 1.00 87.44 181 PHE A CA 1
ATOM 1376 C C . PHE A 1 181 ? -25.581 -6.218 7.175 1.00 87.44 181 PHE A C 1
ATOM 1378 O O . PHE A 1 181 ? -26.498 -6.221 7.990 1.00 87.44 181 PHE A O 1
ATOM 1385 N N . GLN A 1 182 ? -24.332 -5.906 7.534 1.00 84.88 182 GLN A N 1
ATOM 1386 C CA . GLN A 1 182 ? -23.984 -5.551 8.912 1.00 84.88 182 GLN A CA 1
ATOM 1387 C C . GLN A 1 182 ? -24.779 -4.337 9.404 1.00 84.88 182 GLN A C 1
ATOM 1389 O O . GLN A 1 182 ? -25.275 -4.348 10.528 1.00 84.88 182 GLN A O 1
ATOM 1394 N N . ARG A 1 183 ? -24.937 -3.306 8.563 1.00 83.38 183 ARG A N 1
ATOM 1395 C CA . ARG A 1 183 ? -25.757 -2.133 8.899 1.00 83.38 183 ARG A CA 1
ATOM 1396 C C . ARG A 1 183 ? -27.218 -2.489 9.148 1.00 83.38 183 ARG A C 1
ATOM 1398 O O . ARG A 1 183 ? -27.827 -1.870 10.006 1.00 83.38 183 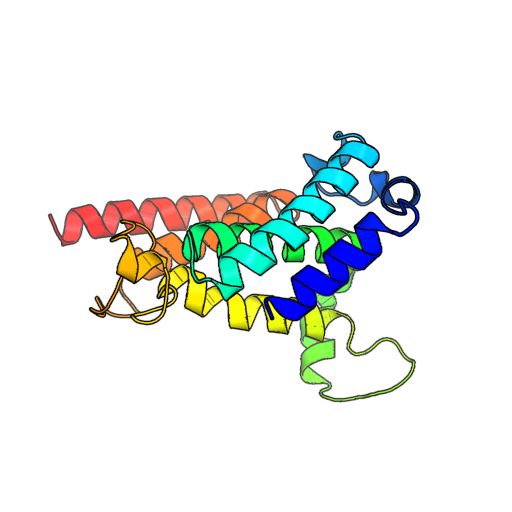ARG A O 1
ATOM 1405 N N . TRP A 1 184 ? -27.758 -3.468 8.426 1.00 82.88 184 TRP A N 1
ATOM 1406 C CA . TRP A 1 184 ? -29.124 -3.952 8.629 1.00 82.88 184 TRP A CA 1
ATOM 1407 C C . TRP A 1 184 ? -29.284 -4.798 9.901 1.00 82.88 184 TRP A C 1
ATOM 1409 O O . TRP A 1 184 ? -30.330 -4.753 10.530 1.00 82.88 184 TRP A O 1
ATOM 1419 N N . VAL A 1 185 ? -28.261 -5.564 10.290 1.00 79.38 185 VAL A N 1
ATOM 1420 C CA . VAL A 1 185 ? -28.298 -6.407 11.500 1.00 79.38 185 VAL A CA 1
ATOM 1421 C C . VAL A 1 185 ? -28.082 -5.597 12.785 1.00 79.38 185 VAL A C 1
ATOM 1423 O O . VAL A 1 185 ? -28.595 -5.970 13.836 1.00 79.38 185 VAL A O 1
ATOM 1426 N N . VAL A 1 186 ? -27.282 -4.528 12.721 1.00 75.38 186 VAL A N 1
ATOM 1427 C CA . VAL A 1 186 ? -26.880 -3.722 13.891 1.00 75.38 186 VAL A CA 1
ATOM 1428 C C . VAL A 1 186 ? -27.716 -2.439 14.050 1.00 75.38 186 VAL A C 1
ATOM 1430 O O . VAL A 1 186 ? -27.712 -1.859 15.136 1.00 75.38 186 VAL A O 1
ATOM 1433 N N . GLY A 1 187 ? -28.399 -1.986 12.993 1.00 59.50 187 GLY A N 1
ATOM 1434 C CA . GLY A 1 187 ? -29.287 -0.814 12.998 1.00 59.50 187 GLY A CA 1
ATOM 1435 C C . GLY A 1 187 ? -30.726 -1.163 13.339 1.00 59.50 187 GLY A C 1
ATOM 1436 O O . GLY A 1 187 ? -31.352 -0.341 14.042 1.00 59.50 187 GLY A O 1
#

Secondary structure (DSSP, 8-state):
-HHHHHHHHHHHHHS--GGGGSGGGSPTTGGGS-HHHHHHHHHHHHHHHHHHHHHTSSHHHHHHHHHHHHHHHHHHHHTTGGGGHHHHHHT-S---TTTTTTTHHHHHHHHHHHHHHHH-S-TTSHHHHTT-TTS-------TTSHHHHHHHHHHHHHHHHHHSHHHHHHHHHHHHHHHHHHHHHH-

Sequence (187 aa):
MGWEFFESGREKLGGEN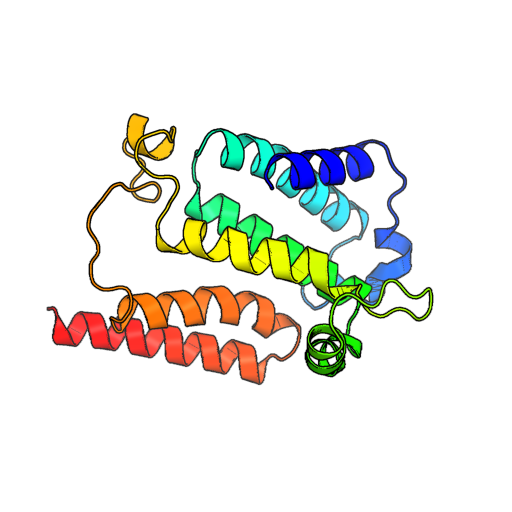WFASVQDQFPFPFSVVPAGLSWGMATWFELIGAVLLIAGLGTRVVAFSLLFLTFVATSVAHWPDMWSMWSDLLAGYSITDRGHGNFKLPLLFVVMLLPLIFNGAGKLSLDYLFGIPLGGDPKPPGLADFGAFGLAALVLGLPFLMLVPMFGATLIVIGVALLAFQRWVVG

pLDDT: mean 84.64, std 13.29, range [47.84, 97.75]

Foldseek 3Di:
DLVVLQVVLVCLVPHDQCCQVLLCQFFPPSVVPDSVVVSVVSSCLSNVLSVCCVQLHLQQVSLLSVLLSLLRVCSSVQPPVVVCLVVLVVVPPPPDPPPRPPCVVSVVSVVVSLCCNQPGDECSHVCNVVVPVSRDYDDDPDCDALQVQLVVLQSVLVSCCRVPVVSSVVSNVSSVVSNVVSVVVVD